Protein AF-A0A485JKY5-F1 (afdb_monomer_lite)

Organism: Escherichia coli (NCBI:txid562)

Foldseek 3Di:
DDDDDDPDPPPPDDPPVLVVDPDSPVSCVQVVDDHDDDDLLPDDLVRLLVVQLCSLVSVCLNCLVPLDCVVVLVSNLSNVVVVSYDLVSLLLVLVSNPVSDPPVNSVVSLVVNCVSPVVCNVVSVVSVVVVVVLVVVVVVVVCVVVVVVVVVLVVVLVCVVVPHDPVVCCVVVVDDPVRSVVSPDDDDDPCVVPPDPPPDCPPPDDPDPPSQPPVPDDDDDRSVCVVVVSVVVVVVVVVVVVVVVVVVVPPPDDD

Structure (mmCIF, N/CA/C/O backbone):
data_AF-A0A485JKY5-F1
#
_entry.id   AF-A0A485JKY5-F1
#
loop_
_atom_site.group_PDB
_atom_site.id
_atom_site.type_symbol
_atom_site.label_atom_id
_atom_site.label_alt_id
_atom_site.label_comp_id
_atom_site.label_asym_id
_atom_site.label_entity_id
_atom_site.label_seq_id
_atom_site.pdbx_PDB_ins_code
_atom_site.Cartn_x
_atom_site.Cartn_y
_atom_site.Cartn_z
_atom_site.occupancy
_atom_site.B_iso_or_equiv
_atom_site.auth_seq_id
_atom_site.auth_comp_id
_atom_site.auth_asym_id
_atom_site.auth_atom_id
_atom_site.pdbx_PDB_model_num
ATOM 1 N N . MET A 1 1 ? 0.336 37.947 1.664 1.00 71.00 1 MET A N 1
ATOM 2 C CA . MET A 1 1 ? 1.114 38.922 2.459 1.00 71.00 1 MET A CA 1
ATOM 3 C C . MET A 1 1 ? 1.551 38.218 3.735 1.00 71.00 1 MET A C 1
ATOM 5 O O . MET A 1 1 ? 0.702 37.574 4.338 1.00 71.00 1 MET A O 1
ATOM 9 N N . LEU A 1 2 ? 2.843 38.242 4.079 1.00 78.75 2 LEU A N 1
ATOM 10 C CA . LEU A 1 2 ? 3.389 37.584 5.277 1.00 78.75 2 LEU A CA 1
ATOM 11 C C . LEU A 1 2 ? 3.763 38.646 6.318 1.00 78.75 2 LEU A C 1
ATOM 13 O O . LEU A 1 2 ? 4.320 39.680 5.955 1.00 78.75 2 LEU A O 1
ATOM 17 N N . PHE A 1 3 ? 3.466 38.380 7.590 1.00 86.56 3 PHE A N 1
ATOM 18 C CA . PHE A 1 3 ? 3.798 39.250 8.720 1.00 86.56 3 PHE A CA 1
ATOM 19 C C . PHE A 1 3 ? 4.769 38.515 9.651 1.00 86.56 3 PHE A C 1
ATOM 21 O O . PHE A 1 3 ? 4.541 37.352 9.978 1.00 86.56 3 PHE A O 1
ATOM 28 N N . TYR A 1 4 ? 5.848 39.180 10.071 1.00 87.50 4 TYR A N 1
ATOM 29 C CA . TYR A 1 4 ? 6.885 38.604 10.932 1.00 87.50 4 TYR A CA 1
ATOM 30 C C . TYR A 1 4 ? 7.067 39.444 12.202 1.00 87.50 4 TYR A C 1
ATOM 32 O O . TYR A 1 4 ? 7.255 40.656 12.124 1.00 87.50 4 TYR A O 1
ATOM 40 N N . HIS A 1 5 ? 7.028 38.789 13.366 1.00 88.25 5 HIS A N 1
ATOM 41 C CA . HIS A 1 5 ? 7.262 39.392 14.683 1.00 88.25 5 HIS A CA 1
ATOM 42 C C . HIS A 1 5 ? 8.165 38.479 15.528 1.00 88.25 5 HIS A C 1
ATOM 44 O O . HIS A 1 5 ? 7.748 37.909 16.534 1.00 88.25 5 HIS A O 1
ATOM 50 N N . GLY A 1 6 ? 9.392 38.258 15.052 1.00 87.81 6 GLY A N 1
ATOM 51 C CA . GLY A 1 6 ? 10.406 37.476 15.763 1.00 87.81 6 GLY A CA 1
ATOM 52 C C . GLY A 1 6 ? 11.451 38.347 16.461 1.00 87.81 6 GLY A C 1
ATOM 53 O O . GLY A 1 6 ? 11.554 39.546 16.217 1.00 87.81 6 GLY A O 1
ATOM 54 N N . SER A 1 7 ? 12.262 37.721 17.315 1.00 88.25 7 SER A N 1
ATOM 55 C CA . SER A 1 7 ? 13.289 38.397 18.122 1.00 88.25 7 SER A CA 1
ATOM 56 C C . SER A 1 7 ? 14.481 38.934 17.317 1.00 88.25 7 SER A C 1
ATOM 58 O O . SER A 1 7 ? 15.178 39.828 17.789 1.00 88.25 7 SER A O 1
ATOM 60 N N . ARG A 1 8 ? 14.730 38.416 16.104 1.00 88.12 8 ARG A N 1
ATOM 61 C CA . ARG A 1 8 ? 15.760 38.924 15.178 1.00 88.12 8 ARG A CA 1
ATOM 62 C C . ARG A 1 8 ? 15.137 39.862 14.147 1.00 88.12 8 ARG A C 1
ATOM 64 O O . ARG A 1 8 ? 14.240 39.428 13.430 1.00 88.12 8 ARG A O 1
ATOM 71 N N . SER A 1 9 ? 15.630 41.101 14.059 1.00 88.94 9 SER A N 1
ATOM 72 C CA . SER A 1 9 ? 15.159 42.139 13.131 1.00 88.94 9 SER A CA 1
ATOM 73 C C . SER A 1 9 ? 16.342 42.834 12.435 1.00 88.94 9 SER A C 1
ATOM 75 O O . SER A 1 9 ? 17.299 43.185 13.131 1.00 88.94 9 SER A O 1
ATOM 77 N N . PRO A 1 10 ? 16.299 43.051 11.104 1.00 88.50 10 PRO A N 1
ATOM 78 C CA . PRO A 1 10 ? 15.239 42.646 10.166 1.00 88.50 10 PRO A CA 1
ATOM 79 C C . PRO A 1 10 ? 15.176 41.118 9.969 1.00 88.50 10 PRO A C 1
ATOM 81 O O . PRO A 1 10 ? 16.077 40.404 10.406 1.00 88.50 10 PRO A O 1
ATOM 84 N N . TYR A 1 11 ? 14.101 40.608 9.347 1.00 87.56 11 TYR A N 1
ATOM 85 C CA . TYR A 1 11 ? 13.958 39.173 9.044 1.00 87.56 11 TYR A CA 1
ATOM 86 C C . TYR A 1 11 ? 15.185 38.672 8.252 1.00 87.56 11 TYR A C 1
ATOM 88 O O . TYR A 1 11 ? 15.426 39.187 7.160 1.00 87.56 11 TYR A O 1
ATOM 96 N N . PRO A 1 12 ? 15.973 37.712 8.778 1.00 87.00 12 PRO A N 1
ATOM 97 C CA . PRO A 1 12 ? 17.276 37.366 8.204 1.00 87.00 12 PRO A CA 1
ATOM 98 C C . PRO A 1 12 ? 17.253 36.243 7.151 1.00 87.00 12 PRO A C 1
ATOM 100 O O . PRO A 1 12 ? 18.314 35.899 6.636 1.00 87.00 12 PRO A O 1
ATOM 103 N N . TRP A 1 13 ? 16.099 35.637 6.851 1.00 86.50 13 TRP A N 1
ATOM 104 C CA . TRP A 1 13 ? 16.003 34.473 5.955 1.00 86.50 13 TRP A CA 1
ATOM 105 C C . TRP A 1 13 ? 15.373 34.826 4.595 1.00 86.50 13 TRP A C 1
ATOM 107 O O . TRP A 1 13 ? 14.838 35.920 4.411 1.00 86.50 13 TRP A O 1
ATOM 117 N N . SER A 1 14 ? 15.448 33.911 3.619 1.00 86.56 14 SER A N 1
ATOM 118 C CA . SER A 1 14 ? 14.825 34.119 2.302 1.00 86.56 14 SER A CA 1
ATOM 119 C C . SER A 1 14 ? 13.297 34.055 2.393 1.00 86.56 14 SER A C 1
ATOM 121 O O . SER A 1 14 ? 12.742 33.244 3.125 1.00 86.56 14 SER A O 1
ATOM 123 N N . LEU A 1 15 ? 12.608 34.899 1.619 1.00 85.00 15 LEU A N 1
ATOM 124 C CA . LEU A 1 15 ? 11.149 34.844 1.443 1.00 85.00 15 LEU A CA 1
ATOM 125 C C . LEU A 1 15 ? 10.728 33.909 0.298 1.00 85.00 15 LEU A C 1
ATOM 127 O O . LEU A 1 15 ? 9.538 33.656 0.104 1.00 85.00 15 LEU A O 1
ATOM 131 N N . CYS A 1 16 ? 11.684 33.422 -0.497 1.00 85.19 16 CYS A N 1
ATOM 132 C CA . CYS A 1 16 ? 11.424 32.458 -1.551 1.00 85.19 16 CYS A CA 1
ATOM 133 C C . CYS A 1 16 ? 11.630 31.054 -0.983 1.00 85.19 16 CYS A C 1
ATOM 135 O O . CYS A 1 16 ? 12.761 30.611 -0.826 1.00 85.19 16 CYS A O 1
ATOM 137 N N . TRP A 1 17 ? 10.537 30.335 -0.720 1.00 83.25 17 TRP A N 1
ATOM 138 C CA . TRP A 1 17 ? 10.582 28.967 -0.182 1.00 83.25 17 TRP A CA 1
ATOM 139 C C . TRP A 1 17 ? 11.416 27.992 -1.042 1.00 83.25 17 TRP A C 1
ATOM 141 O O . TRP A 1 17 ? 11.901 26.981 -0.550 1.00 83.25 17 TRP A O 1
ATOM 151 N N . LEU A 1 18 ? 11.633 28.303 -2.328 1.00 84.25 18 LEU A N 1
ATOM 152 C CA . LEU A 1 18 ? 12.492 27.519 -3.223 1.00 84.25 18 LEU A CA 1
ATOM 153 C C . LEU A 1 18 ? 13.978 27.572 -2.835 1.00 84.25 18 LEU A C 1
ATOM 155 O O . LEU A 1 18 ? 14.725 26.668 -3.202 1.00 84.25 18 LEU A O 1
ATOM 159 N N . ASP A 1 19 ? 14.401 28.597 -2.092 1.00 85.25 19 ASP A N 1
ATOM 160 C CA . ASP A 1 19 ? 15.765 28.709 -1.562 1.00 85.25 19 ASP A CA 1
ATOM 161 C C . ASP A 1 19 ? 16.022 27.765 -0.383 1.00 85.25 19 ASP A C 1
ATOM 163 O O . ASP A 1 19 ? 17.170 27.574 0.004 1.00 85.25 19 ASP A O 1
ATOM 167 N N . GLU A 1 20 ? 14.973 27.154 0.175 1.00 84.56 20 GLU A N 1
ATOM 168 C CA . GLU A 1 20 ? 15.089 26.186 1.270 1.00 84.56 20 GLU A CA 1
ATOM 169 C C . GLU A 1 20 ? 15.436 24.767 0.782 1.00 84.56 20 GLU A C 1
ATOM 171 O O . GLU A 1 20 ? 15.742 23.890 1.590 1.00 84.56 20 GLU A O 1
ATOM 176 N N . PHE A 1 21 ? 15.407 24.510 -0.531 1.00 82.81 21 PHE A N 1
ATOM 177 C CA . PHE A 1 21 ? 15.819 23.217 -1.082 1.00 82.81 21 PHE A CA 1
ATOM 178 C C . PHE A 1 21 ? 17.339 23.059 -1.077 1.00 82.81 21 PHE A C 1
ATOM 180 O O . PHE A 1 21 ? 18.080 24.012 -1.289 1.00 82.81 21 PHE A O 1
ATOM 187 N N . ALA A 1 22 ? 17.802 21.811 -0.957 1.00 87.75 22 ALA A N 1
ATOM 188 C CA . ALA A 1 22 ? 19.218 21.471 -1.115 1.00 87.75 22 ALA A CA 1
ATOM 189 C C . ALA A 1 22 ? 19.784 21.867 -2.498 1.00 87.75 22 ALA A C 1
ATOM 191 O O . ALA A 1 22 ? 20.971 22.157 -2.610 1.00 87.75 22 ALA A O 1
ATOM 192 N N . ASP A 1 23 ? 18.935 21.906 -3.535 1.00 86.94 23 ASP A N 1
ATOM 193 C CA . ASP A 1 23 ? 19.248 22.455 -4.861 1.00 86.94 23 ASP A CA 1
ATOM 194 C C . ASP A 1 23 ? 18.128 23.414 -5.327 1.00 86.94 23 ASP A C 1
ATOM 196 O O . ASP A 1 23 ? 17.155 22.989 -5.971 1.00 86.94 23 ASP A O 1
ATOM 200 N N . PRO A 1 24 ? 18.248 24.720 -5.020 1.00 85.88 24 PRO A N 1
ATOM 201 C CA . PRO A 1 24 ? 17.258 25.731 -5.394 1.00 85.88 24 PRO A CA 1
ATOM 202 C C . PRO A 1 24 ? 17.082 25.886 -6.908 1.00 85.88 24 PRO A C 1
ATOM 204 O O . PRO A 1 24 ? 15.999 26.225 -7.392 1.00 85.88 24 PRO A O 1
ATOM 207 N N . THR A 1 25 ? 18.136 25.631 -7.684 1.00 88.88 25 THR A N 1
ATOM 208 C CA . THR A 1 25 ? 18.126 25.726 -9.149 1.00 88.88 25 THR A CA 1
ATOM 209 C C . THR A 1 25 ? 17.195 24.690 -9.763 1.00 88.88 25 THR A C 1
ATOM 211 O O . THR A 1 25 ? 16.381 25.022 -10.630 1.00 88.88 25 THR A O 1
ATOM 214 N N . THR A 1 26 ? 17.274 23.444 -9.296 1.00 84.12 26 THR A N 1
ATOM 215 C CA . THR A 1 26 ? 16.372 22.373 -9.737 1.00 84.12 26 THR A CA 1
ATOM 216 C C . THR A 1 26 ? 14.952 22.601 -9.228 1.00 84.12 26 THR A C 1
ATOM 218 O O . THR A 1 26 ? 14.006 22.489 -10.009 1.00 84.12 26 THR A O 1
ATOM 221 N N . ALA A 1 27 ? 14.784 23.019 -7.969 1.00 84.62 27 ALA A N 1
ATOM 222 C CA . ALA A 1 27 ? 13.466 23.329 -7.413 1.00 84.62 27 ALA A CA 1
ATOM 223 C C . ALA A 1 27 ? 12.735 24.404 -8.238 1.00 84.62 27 ALA A C 1
ATOM 225 O O . ALA A 1 27 ? 11.572 24.229 -8.600 1.00 84.62 27 ALA A O 1
ATOM 226 N N . ARG A 1 28 ? 13.431 25.478 -8.631 1.00 87.88 28 ARG A N 1
ATOM 227 C CA . ARG A 1 28 ? 12.872 26.522 -9.505 1.00 87.88 28 ARG A CA 1
ATOM 228 C C . ARG A 1 28 ? 12.454 25.990 -10.874 1.00 87.88 28 ARG A C 1
ATOM 230 O O . ARG A 1 28 ? 11.407 26.400 -11.362 1.00 87.88 28 ARG A O 1
ATOM 237 N N . LYS A 1 29 ? 13.216 25.076 -11.487 1.00 82.69 29 LYS A N 1
ATOM 238 C CA . LYS A 1 29 ? 12.841 24.460 -12.776 1.00 82.69 29 LYS A CA 1
ATOM 239 C C . LYS A 1 29 ? 11.567 23.618 -12.670 1.00 82.69 29 LYS A C 1
ATOM 241 O O . LYS A 1 29 ? 10.759 23.636 -13.590 1.00 82.69 29 LYS A O 1
ATOM 246 N N . VAL A 1 30 ? 11.391 22.904 -11.559 1.00 79.25 30 VAL A N 1
ATOM 247 C CA . VAL A 1 30 ? 10.249 22.002 -11.343 1.00 79.25 30 VAL A CA 1
ATOM 248 C C . VAL A 1 30 ? 8.987 22.765 -10.940 1.00 79.25 30 VAL A C 1
ATOM 250 O O . VAL A 1 30 ? 7.915 22.489 -11.466 1.00 79.25 30 VAL A O 1
ATOM 253 N N . TYR A 1 31 ? 9.102 23.729 -10.022 1.00 81.38 31 TYR A N 1
ATOM 254 C CA . TYR A 1 31 ? 7.940 24.363 -9.391 1.00 81.38 31 TYR A CA 1
ATOM 255 C C . TYR A 1 31 ? 7.475 25.670 -10.050 1.00 81.38 31 TYR A C 1
ATOM 257 O O . TYR A 1 31 ? 6.375 26.123 -9.742 1.00 81.38 31 TYR A O 1
ATOM 265 N N . ASN A 1 32 ? 8.259 26.269 -10.957 1.00 84.00 32 ASN A N 1
ATOM 266 C CA . ASN A 1 32 ? 7.821 27.442 -11.737 1.00 84.00 32 ASN A CA 1
ATOM 267 C C . ASN A 1 32 ? 7.259 27.092 -13.125 1.00 84.00 32 ASN A C 1
ATOM 269 O O . ASN A 1 32 ? 6.886 27.995 -13.872 1.00 84.00 32 ASN A O 1
ATOM 273 N N . ALA A 1 33 ? 7.209 25.812 -13.488 1.00 78.19 33 ALA A N 1
ATOM 274 C CA . ALA A 1 33 ? 6.618 25.341 -14.735 1.00 78.19 33 ALA A CA 1
ATOM 275 C C . ALA A 1 33 ? 5.316 24.576 -14.463 1.00 78.19 33 ALA A C 1
ATOM 277 O O . ALA A 1 33 ? 5.019 24.192 -13.330 1.00 78.19 33 ALA A O 1
ATOM 278 N N . ALA A 1 34 ? 4.530 24.333 -15.515 1.00 75.38 34 ALA A N 1
ATOM 279 C CA . ALA A 1 34 ? 3.461 23.347 -15.429 1.00 75.38 34 ALA A CA 1
ATOM 280 C C . ALA A 1 34 ? 4.066 21.990 -15.043 1.00 75.38 34 ALA A C 1
ATOM 282 O O . ALA A 1 34 ? 5.091 21.589 -15.596 1.00 75.38 34 ALA A O 1
ATOM 283 N N . PHE A 1 35 ? 3.437 21.292 -14.097 1.00 72.12 35 PHE A N 1
ATOM 284 C CA . PHE A 1 35 ? 3.925 19.987 -13.667 1.00 72.12 35 PHE A CA 1
ATOM 285 C C . PHE A 1 35 ? 3.958 19.018 -14.856 1.00 72.12 35 PHE A C 1
ATOM 287 O O . PHE A 1 35 ? 2.926 18.858 -15.519 1.00 72.12 35 PHE A O 1
ATOM 294 N N . PRO A 1 36 ? 5.098 18.355 -15.124 1.00 69.44 36 PRO A N 1
ATOM 295 C CA . PRO A 1 36 ? 5.140 17.298 -16.119 1.00 69.44 36 PRO A CA 1
ATOM 296 C C . PRO A 1 36 ? 4.255 16.148 -15.630 1.00 69.44 36 PRO A C 1
ATOM 298 O O . PRO A 1 36 ? 4.537 15.518 -14.611 1.00 69.44 36 PRO A O 1
ATOM 301 N N . LEU A 1 37 ? 3.146 15.909 -16.330 1.00 76.12 37 LEU A N 1
ATOM 302 C CA . LEU A 1 37 ? 2.267 14.775 -16.072 1.00 76.12 37 LEU A CA 1
ATOM 303 C C . LEU A 1 37 ? 2.730 13.606 -16.937 1.00 76.12 37 LEU A C 1
ATOM 305 O O . LEU A 1 37 ? 2.621 13.662 -18.159 1.00 76.12 37 LEU A O 1
ATOM 309 N N . VAL A 1 38 ? 3.222 12.551 -16.294 1.00 79.50 38 VAL A N 1
ATOM 310 C CA . VAL A 1 38 ? 3.490 11.276 -16.960 1.00 79.50 38 VAL A CA 1
ATOM 311 C C . VAL A 1 38 ? 2.230 10.426 -16.861 1.00 79.50 38 VAL A C 1
ATOM 313 O O . VAL A 1 38 ? 1.832 10.020 -15.768 1.00 79.50 38 VAL A O 1
ATOM 316 N N . ASP A 1 39 ? 1.580 10.183 -17.997 1.00 84.31 39 ASP A N 1
ATOM 317 C CA . ASP A 1 39 ? 0.450 9.263 -18.063 1.00 84.31 39 ASP A CA 1
ATOM 318 C C . ASP A 1 39 ? 0.958 7.824 -18.203 1.00 84.31 39 ASP A C 1
ATOM 320 O O . ASP A 1 39 ? 1.191 7.328 -19.301 1.00 84.31 39 ASP A O 1
ATOM 324 N N . ILE A 1 40 ? 1.118 7.135 -17.072 1.00 83.62 40 ILE A N 1
ATOM 325 C CA . ILE A 1 40 ? 1.591 5.745 -17.055 1.00 83.62 40 ILE A CA 1
ATOM 326 C C . ILE A 1 40 ? 0.623 4.770 -17.748 1.00 83.62 40 ILE A C 1
ATOM 328 O O . ILE A 1 40 ? 0.990 3.639 -18.048 1.00 83.62 40 ILE A O 1
ATOM 332 N N . THR A 1 41 ? -0.626 5.172 -18.015 1.00 82.56 41 THR A N 1
ATOM 333 C CA . THR A 1 41 ? -1.616 4.273 -18.625 1.00 82.56 41 THR A CA 1
ATOM 334 C C . THR A 1 41 ? -1.346 4.002 -20.100 1.00 82.56 41 THR A C 1
ATOM 336 O O . THR A 1 41 ? -1.730 2.940 -20.590 1.00 82.56 41 THR A O 1
ATOM 339 N N . VAL A 1 42 ? -0.655 4.920 -20.782 1.00 87.94 42 VAL A N 1
ATOM 340 C CA . VAL A 1 42 ? -0.308 4.796 -22.204 1.00 87.94 42 VAL A CA 1
ATOM 341 C C . VAL A 1 42 ? 1.092 4.230 -22.439 1.00 87.94 42 VAL A C 1
ATOM 343 O O . VAL A 1 42 ? 1.390 3.824 -23.559 1.00 87.94 42 VAL A O 1
ATOM 346 N N . VAL A 1 43 ? 1.940 4.178 -21.406 1.00 87.81 43 VAL A N 1
ATOM 347 C CA . VAL A 1 43 ? 3.307 3.642 -21.501 1.00 87.81 43 VAL A CA 1
ATOM 348 C C . VAL A 1 43 ? 3.247 2.112 -21.580 1.00 87.81 43 VAL A C 1
ATOM 350 O O . VAL A 1 43 ? 2.664 1.508 -20.678 1.00 87.81 43 VAL A O 1
ATOM 353 N N . PRO A 1 44 ? 3.805 1.457 -22.612 1.00 90.31 44 PRO A N 1
ATOM 354 C CA . PRO A 1 44 ? 3.852 -0.004 -22.726 1.00 90.31 44 PRO A CA 1
ATOM 355 C C . PRO A 1 44 ? 4.598 -0.682 -21.565 1.00 90.31 44 PRO A C 1
ATOM 357 O O . PRO A 1 44 ? 5.528 -0.113 -20.999 1.00 90.31 44 PRO A O 1
ATOM 360 N N . ASP A 1 45 ? 4.210 -1.904 -21.190 1.00 89.06 45 ASP A N 1
ATOM 361 C CA . ASP A 1 45 ? 4.831 -2.591 -20.041 1.00 89.06 45 ASP A CA 1
ATOM 362 C C . ASP A 1 45 ? 6.307 -2.933 -20.294 1.00 89.06 45 ASP A C 1
ATOM 364 O O . ASP A 1 45 ? 7.127 -2.891 -19.380 1.00 89.06 45 ASP A O 1
ATOM 368 N N . ASP A 1 46 ? 6.658 -3.245 -21.541 1.00 89.19 46 ASP A N 1
ATOM 369 C CA . ASP A 1 46 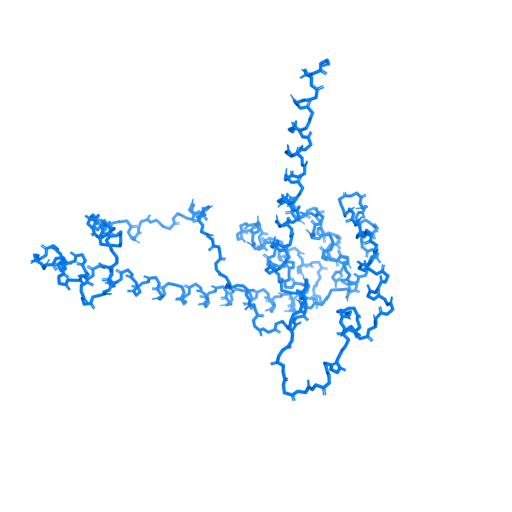? 8.024 -3.512 -21.994 1.00 89.19 46 ASP A CA 1
ATOM 370 C C . ASP A 1 46 ? 8.927 -2.273 -21.927 1.00 89.19 46 ASP A C 1
ATOM 372 O O . ASP A 1 46 ? 10.138 -2.407 -21.735 1.00 89.19 46 ASP A O 1
ATOM 376 N N . GLU A 1 47 ? 8.344 -1.076 -22.022 1.00 90.25 47 GLU A N 1
ATOM 377 C CA . GLU A 1 47 ? 9.030 0.186 -21.744 1.00 90.25 47 GLU A CA 1
ATOM 378 C C . GLU A 1 47 ? 9.170 0.399 -20.229 1.00 90.25 47 GLU A C 1
ATOM 380 O O . GLU A 1 47 ? 10.275 0.651 -19.746 1.00 90.25 47 GLU A O 1
ATOM 385 N N . ILE A 1 48 ? 8.097 0.179 -19.454 1.00 87.69 48 ILE A 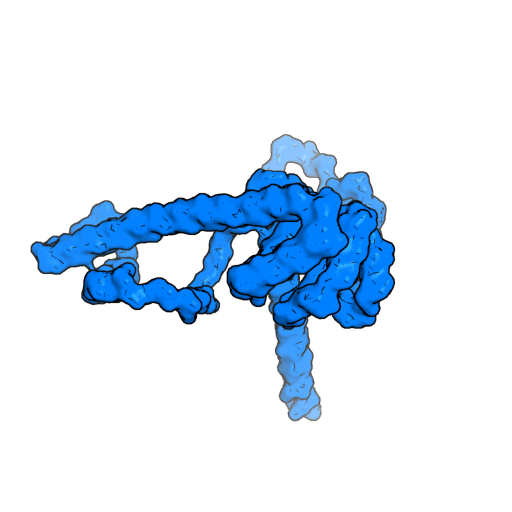N 1
ATOM 386 C CA . ILE A 1 48 ? 8.107 0.326 -17.985 1.00 87.69 48 ILE A CA 1
ATOM 387 C C . ILE A 1 48 ? 9.194 -0.535 -17.345 1.00 87.69 48 ILE A C 1
ATOM 389 O O . ILE A 1 48 ? 9.918 -0.065 -16.469 1.00 87.69 48 ILE A O 1
ATOM 393 N N . VAL A 1 49 ? 9.366 -1.782 -17.791 1.00 86.75 49 VAL A N 1
ATOM 394 C CA . VAL A 1 49 ? 10.381 -2.692 -17.236 1.00 86.75 49 VAL A CA 1
ATOM 395 C C . VAL A 1 49 ? 11.807 -2.121 -17.354 1.00 86.75 49 VAL A C 1
ATOM 397 O O . VAL A 1 49 ? 12.675 -2.431 -16.535 1.00 86.75 49 VAL A O 1
ATOM 400 N N . GLN A 1 50 ? 12.060 -1.228 -18.314 1.00 86.94 50 GLN A N 1
ATOM 401 C CA . GLN A 1 50 ? 13.367 -0.600 -18.522 1.00 86.94 50 GLN A CA 1
ATOM 402 C C . GLN A 1 50 ? 13.645 0.552 -17.546 1.00 86.94 50 GLN A C 1
ATOM 404 O O . GLN A 1 50 ? 14.795 0.979 -17.408 1.00 86.94 50 GLN A O 1
ATOM 409 N N . HIS A 1 51 ? 12.642 1.017 -16.793 1.00 85.75 51 HIS A N 1
ATOM 410 C CA . HIS A 1 51 ? 12.761 2.124 -15.834 1.00 85.75 51 HIS A CA 1
ATOM 411 C C . HIS A 1 51 ? 13.490 1.740 -14.527 1.00 85.75 51 HIS A C 1
ATOM 413 O O . HIS A 1 51 ? 13.497 2.488 -13.539 1.00 85.75 51 HIS A O 1
ATOM 419 N N . ARG A 1 52 ? 14.166 0.581 -14.514 1.00 83.00 52 ARG A N 1
ATOM 420 C CA . ARG A 1 52 ? 15.019 0.079 -13.427 1.00 83.00 52 ARG A CA 1
ATOM 421 C C . ARG A 1 52 ? 14.283 0.093 -12.084 1.00 83.00 52 ARG A C 1
ATOM 423 O O . ARG A 1 52 ? 13.313 -0.627 -11.890 1.00 83.00 52 ARG A O 1
ATOM 430 N N . ARG A 1 53 ? 14.731 0.934 -11.143 1.00 74.88 53 ARG A N 1
ATOM 431 C CA . ARG A 1 53 ? 14.246 0.954 -9.757 1.00 74.88 53 ARG A CA 1
ATOM 432 C C . ARG A 1 53 ? 12.793 1.394 -9.634 1.00 74.88 53 ARG A C 1
ATOM 434 O O . ARG A 1 53 ? 12.157 1.020 -8.661 1.00 74.88 53 ARG A O 1
ATOM 441 N N . VAL A 1 54 ? 12.270 2.202 -10.553 1.00 80.62 54 VAL A N 1
ATOM 442 C CA . VAL A 1 54 ? 10.896 2.732 -10.443 1.00 80.62 54 VAL A CA 1
ATOM 443 C C . VAL A 1 54 ? 9.878 1.818 -11.136 1.00 80.62 54 VAL A C 1
ATOM 445 O O . VAL A 1 54 ? 8.713 1.801 -10.741 1.00 80.62 54 VAL A O 1
ATOM 448 N N . ALA A 1 55 ? 10.347 0.964 -12.052 1.00 86.25 55 ALA A N 1
ATOM 449 C CA . ALA A 1 55 ? 9.537 0.081 -12.885 1.00 86.25 55 ALA A CA 1
ATOM 450 C C . ALA A 1 55 ? 8.513 -0.748 -12.097 1.00 86.25 55 ALA A C 1
ATOM 452 O O . ALA A 1 55 ? 7.356 -0.837 -12.490 1.00 86.25 55 ALA A O 1
ATOM 453 N N . LEU A 1 56 ? 8.905 -1.318 -10.948 1.00 84.38 56 LEU A N 1
ATOM 454 C CA . LEU A 1 56 ? 7.996 -2.140 -10.142 1.00 84.38 56 LEU A CA 1
ATOM 455 C C . LEU A 1 56 ? 6.790 -1.334 -9.645 1.00 84.38 56 LEU A C 1
ATOM 457 O O . LEU A 1 56 ? 5.657 -1.802 -9.711 1.00 84.38 56 LEU A O 1
ATOM 461 N N . LEU A 1 57 ? 7.028 -0.115 -9.160 1.00 80.88 57 LEU A N 1
ATOM 462 C CA . LEU A 1 57 ? 5.958 0.741 -8.654 1.00 80.88 57 LEU A CA 1
ATOM 463 C C . LEU A 1 57 ? 5.089 1.274 -9.791 1.00 80.88 57 LEU A C 1
ATOM 465 O O . LEU A 1 57 ? 3.875 1.323 -9.639 1.00 80.88 57 LEU A O 1
ATOM 469 N N . GLU A 1 58 ? 5.691 1.627 -10.924 1.00 85.00 58 GLU A N 1
ATOM 470 C CA . GLU A 1 58 ? 4.978 2.070 -12.124 1.00 85.00 58 GLU A CA 1
ATOM 471 C C . GLU A 1 58 ? 4.083 0.982 -12.705 1.00 85.00 58 GLU A C 1
ATOM 473 O O . GLU A 1 58 ? 2.922 1.252 -13.010 1.00 85.00 58 GLU A O 1
ATOM 478 N N . LEU A 1 59 ? 4.582 -0.252 -12.786 1.00 85.75 59 LEU A N 1
ATOM 479 C CA . LEU A 1 59 ? 3.811 -1.391 -13.262 1.00 85.75 59 LEU A CA 1
ATOM 480 C C . LEU A 1 59 ? 2.621 -1.646 -12.326 1.00 85.75 59 LEU A C 1
ATOM 482 O O . LEU A 1 59 ? 1.470 -1.667 -12.758 1.00 85.75 59 LEU A O 1
ATOM 486 N N . ILE A 1 60 ? 2.854 -1.705 -11.011 1.00 80.62 60 ILE A N 1
ATOM 487 C CA . ILE A 1 60 ? 1.762 -1.833 -10.031 1.00 80.62 60 ILE A CA 1
ATOM 488 C C . ILE A 1 60 ? 0.774 -0.658 -10.142 1.00 80.62 60 ILE A C 1
ATOM 490 O O . ILE A 1 60 ? -0.438 -0.861 -10.066 1.00 80.62 60 ILE A O 1
ATOM 494 N N . GLN A 1 61 ? 1.259 0.571 -10.351 1.00 77.56 61 GLN A N 1
ATOM 495 C CA . GLN A 1 61 ? 0.417 1.761 -10.493 1.00 77.56 61 GLN A CA 1
ATOM 496 C C . GLN A 1 61 ? -0.463 1.706 -11.739 1.00 77.56 61 GLN A C 1
ATOM 498 O O . GLN A 1 61 ? -1.661 1.992 -11.664 1.00 77.56 61 GLN A O 1
ATOM 503 N N . LYS A 1 62 ? 0.118 1.343 -12.885 1.00 84.31 62 LYS A N 1
ATOM 504 C CA . LYS A 1 62 ? -0.590 1.205 -14.158 1.00 84.31 62 LYS A CA 1
ATOM 505 C C . LYS A 1 62 ? -1.707 0.178 -14.037 1.00 84.31 62 LYS A C 1
ATOM 507 O O . LYS A 1 62 ? -2.851 0.439 -14.422 1.00 84.31 62 LYS A O 1
ATOM 512 N N . HIS A 1 63 ? -1.390 -0.954 -13.421 1.00 78.75 63 HIS A N 1
ATOM 513 C CA . HIS A 1 63 ? -2.300 -2.076 -13.272 1.00 78.75 63 HIS A CA 1
ATOM 514 C C . HIS A 1 63 ? -3.133 -2.019 -11.988 1.00 78.75 63 HIS A C 1
ATOM 516 O O . HIS A 1 63 ? -3.865 -2.960 -11.703 1.00 78.75 63 HIS A O 1
ATOM 522 N N . ILE A 1 64 ? -3.149 -0.884 -11.270 1.00 69.62 64 ILE A N 1
ATOM 523 C CA . ILE A 1 64 ? -3.833 -0.762 -9.973 1.00 69.62 64 ILE A CA 1
ATOM 524 C C . ILE A 1 64 ? -5.344 -1.077 -10.038 1.00 69.62 64 ILE A C 1
ATOM 526 O O . ILE A 1 64 ? -5.978 -1.397 -9.031 1.00 69.62 64 ILE A O 1
ATOM 530 N N . ARG A 1 65 ? -5.940 -0.945 -11.232 1.00 64.00 65 ARG A N 1
ATOM 531 C CA . ARG A 1 65 ? -7.359 -1.214 -11.522 1.00 64.00 65 ARG A CA 1
ATOM 532 C C . ARG A 1 65 ? -7.615 -2.615 -12.073 1.00 64.00 65 ARG A C 1
ATOM 534 O O . ARG A 1 65 ? -8.771 -3.035 -12.106 1.00 64.00 65 ARG A O 1
ATOM 541 N N . GLN A 1 66 ? -6.583 -3.309 -12.542 1.00 66.62 66 GLN A N 1
ATOM 542 C CA . GLN A 1 66 ? -6.728 -4.678 -13.004 1.00 66.62 66 GLN A CA 1
ATOM 543 C C . GLN A 1 66 ? -6.846 -5.586 -11.788 1.00 66.62 66 GLN A C 1
ATOM 545 O O . GLN A 1 66 ? -6.064 -5.509 -10.847 1.00 66.62 66 GLN A O 1
ATOM 550 N N . ARG A 1 67 ? -7.881 -6.428 -11.788 1.00 59.12 67 ARG A N 1
ATOM 551 C CA . ARG A 1 67 ? -8.094 -7.369 -10.688 1.00 59.12 67 ARG A CA 1
ATOM 552 C C . ARG A 1 67 ? -7.140 -8.545 -10.757 1.00 59.12 67 ARG A C 1
ATOM 554 O O . ARG A 1 67 ? -6.914 -9.145 -9.719 1.00 59.12 67 ARG A O 1
ATOM 561 N N . ASP A 1 68 ? -6.608 -8.872 -11.927 1.00 71.00 68 ASP A N 1
ATOM 562 C CA . ASP A 1 68 ? -5.780 -10.053 -12.119 1.00 71.00 68 ASP A CA 1
ATOM 563 C C . ASP A 1 68 ? -4.297 -9.689 -12.267 1.00 71.00 68 ASP A C 1
ATOM 565 O O . ASP A 1 68 ? -3.856 -9.262 -13.330 1.00 71.00 68 ASP A O 1
ATOM 569 N N . LEU A 1 69 ? -3.531 -9.853 -11.184 1.00 73.44 69 LEU A N 1
ATOM 570 C CA . LEU A 1 69 ? -2.074 -9.696 -11.208 1.00 73.44 69 LEU A CA 1
ATOM 571 C C . LEU A 1 69 ? -1.350 -10.935 -11.738 1.00 73.44 69 LEU A C 1
ATOM 573 O O . LEU A 1 69 ? -0.156 -10.839 -12.020 1.00 73.44 69 LEU A O 1
ATOM 577 N N . MET A 1 70 ? -2.026 -12.081 -11.886 1.00 82.31 70 MET A N 1
ATOM 578 C CA . MET A 1 70 ? -1.376 -13.275 -12.431 1.00 82.31 70 MET A CA 1
ATOM 579 C C . MET A 1 70 ? -0.937 -13.046 -13.875 1.00 82.31 70 MET A C 1
ATOM 581 O O . MET A 1 70 ? 0.131 -13.508 -14.260 1.00 82.31 70 MET A O 1
ATOM 585 N N . GLY A 1 71 ? -1.674 -12.234 -14.638 1.00 82.25 71 GLY A N 1
ATOM 586 C CA . GLY A 1 71 ? -1.265 -11.803 -15.978 1.00 82.25 71 GLY A CA 1
ATOM 587 C C . GLY A 1 71 ? 0.028 -10.972 -16.027 1.00 82.25 71 GLY A C 1
ATOM 588 O O . GLY A 1 71 ? 0.612 -10.838 -17.096 1.00 82.25 71 GLY A O 1
ATOM 589 N N . LEU A 1 72 ? 0.501 -10.441 -14.893 1.00 84.69 72 LEU A N 1
ATOM 590 C CA . LEU A 1 72 ? 1.727 -9.632 -14.797 1.00 84.69 72 LEU A CA 1
ATOM 591 C C . LEU A 1 72 ? 2.897 -10.403 -14.185 1.00 84.69 72 LEU A C 1
ATOM 593 O O . LEU A 1 72 ? 3.970 -9.834 -13.978 1.00 84.69 72 LEU A O 1
ATOM 597 N N . ILE A 1 73 ? 2.710 -11.685 -13.860 1.00 87.62 73 ILE A N 1
ATOM 598 C CA . ILE A 1 73 ? 3.691 -12.439 -13.081 1.00 87.62 73 ILE A CA 1
ATOM 599 C C . ILE A 1 73 ? 5.048 -12.522 -13.782 1.00 87.62 73 ILE A C 1
ATOM 601 O O . ILE A 1 73 ? 6.072 -12.381 -13.123 1.00 87.62 73 ILE A O 1
ATOM 605 N N . ASP A 1 74 ? 5.071 -12.649 -15.111 1.00 88.62 74 ASP A N 1
ATOM 606 C CA . ASP A 1 74 ? 6.308 -12.687 -15.898 1.00 88.62 74 ASP A CA 1
ATOM 607 C C . ASP A 1 74 ? 7.110 -11.384 -15.765 1.00 88.62 74 ASP A C 1
ATOM 609 O O . ASP A 1 74 ? 8.316 -11.404 -15.510 1.00 88.62 74 ASP A O 1
ATOM 613 N N . GLN A 1 75 ? 6.432 -10.240 -15.873 1.00 88.44 75 GLN A N 1
ATOM 614 C CA . GLN A 1 75 ? 7.048 -8.916 -15.764 1.00 88.44 75 GLN A CA 1
ATOM 615 C C . GLN A 1 75 ? 7.509 -8.634 -14.328 1.00 88.44 75 GLN A C 1
ATOM 617 O O . GLN A 1 75 ? 8.595 -8.094 -14.112 1.00 88.44 75 GLN A O 1
ATOM 622 N N . LEU A 1 76 ? 6.717 -9.039 -13.331 1.00 87.50 76 LEU A N 1
ATOM 623 C CA . LEU A 1 76 ? 7.066 -8.891 -11.918 1.00 87.50 76 LEU A CA 1
ATOM 624 C C . LEU A 1 76 ? 8.272 -9.757 -11.547 1.00 87.50 76 LEU A C 1
ATOM 626 O O . LEU A 1 76 ? 9.190 -9.268 -10.893 1.00 87.50 76 LEU A O 1
ATOM 630 N N . VAL A 1 77 ? 8.309 -11.011 -12.004 1.00 88.62 77 VAL A N 1
ATOM 631 C CA . VAL A 1 77 ? 9.462 -11.903 -11.827 1.00 88.62 77 VAL A CA 1
ATOM 632 C C . VAL A 1 77 ? 10.707 -11.285 -12.456 1.00 88.62 77 VAL A C 1
ATOM 634 O O . VAL A 1 77 ? 11.738 -11.197 -11.795 1.00 88.62 77 VAL A O 1
ATOM 637 N N . LEU A 1 78 ? 10.614 -10.776 -13.686 1.00 88.38 78 LEU A N 1
ATOM 638 C CA . LEU A 1 78 ? 11.736 -10.118 -14.356 1.00 88.38 78 LEU A CA 1
ATOM 639 C C . LEU A 1 78 ? 12.281 -8.924 -13.551 1.00 88.38 78 LEU A C 1
ATOM 641 O O . LEU A 1 78 ? 13.495 -8.790 -13.373 1.00 88.38 78 LEU A O 1
ATOM 645 N N . LEU A 1 79 ? 11.400 -8.082 -13.011 1.00 87.19 79 LEU A N 1
ATOM 646 C CA . LEU A 1 79 ? 11.788 -6.924 -12.198 1.00 87.19 79 LEU A CA 1
ATOM 647 C C . LEU A 1 79 ? 12.391 -7.300 -10.839 1.00 87.19 79 LEU A C 1
ATOM 649 O O . LEU A 1 79 ? 13.239 -6.579 -10.311 1.00 87.19 79 LEU A O 1
ATOM 653 N N . LEU A 1 80 ? 11.967 -8.426 -10.271 1.00 84.50 80 LEU A N 1
ATOM 654 C CA . LEU A 1 80 ? 12.448 -8.914 -8.981 1.00 84.50 80 LEU A CA 1
ATOM 655 C C . LEU A 1 80 ? 13.777 -9.674 -9.110 1.00 84.50 80 LEU A C 1
ATOM 657 O O . LEU A 1 80 ? 14.647 -9.509 -8.257 1.00 84.50 80 LEU A O 1
ATOM 661 N N . VAL A 1 81 ? 13.970 -10.442 -10.189 1.00 83.31 81 VAL A N 1
ATOM 662 C CA . VAL A 1 81 ? 15.229 -11.154 -10.486 1.00 83.31 81 VAL A CA 1
ATOM 663 C C . VAL A 1 81 ? 16.347 -10.191 -10.865 1.00 83.31 81 VAL A C 1
ATOM 665 O O . VAL A 1 81 ? 17.487 -10.397 -10.465 1.00 83.31 81 VAL A O 1
ATOM 668 N N . THR A 1 82 ? 16.046 -9.118 -11.597 1.00 80.62 82 THR A N 1
ATOM 669 C CA . THR A 1 82 ? 17.053 -8.108 -11.977 1.00 80.62 82 THR A CA 1
ATOM 670 C C . THR A 1 82 ? 17.488 -7.209 -10.809 1.00 80.62 82 THR A C 1
ATOM 672 O O . THR A 1 82 ? 18.162 -6.206 -11.033 1.00 80.62 82 THR A O 1
ATOM 675 N N . GLU A 1 83 ? 17.091 -7.540 -9.570 1.00 70.19 83 GLU A N 1
ATOM 676 C CA . GLU A 1 83 ? 17.349 -6.788 -8.331 1.00 70.19 83 GLU A CA 1
ATOM 677 C C . GLU A 1 83 ? 16.999 -5.295 -8.426 1.00 70.19 83 GLU A C 1
ATOM 679 O O . GLU A 1 83 ? 17.490 -4.454 -7.671 1.00 70.19 83 GLU A O 1
ATOM 684 N N . CYS A 1 84 ? 16.084 -4.944 -9.331 1.00 66.56 84 CYS A N 1
ATOM 685 C CA . CYS A 1 84 ? 15.613 -3.575 -9.471 1.00 66.56 84 CYS A CA 1
ATOM 686 C C . CYS A 1 84 ? 14.757 -3.143 -8.268 1.00 66.56 84 CYS A C 1
ATOM 688 O O . CYS A 1 84 ? 14.606 -1.945 -8.024 1.00 66.56 84 CYS A O 1
ATOM 690 N N . ALA A 1 85 ? 14.239 -4.105 -7.494 1.00 75.44 85 ALA A N 1
ATOM 691 C CA . ALA A 1 85 ? 13.348 -3.878 -6.366 1.00 75.44 85 ALA A CA 1
ATOM 692 C C . ALA A 1 85 ? 14.011 -4.083 -4.990 1.00 75.44 85 ALA A C 1
ATOM 694 O O . ALA A 1 85 ? 14.572 -5.139 -4.676 1.00 75.44 85 ALA A O 1
ATOM 695 N N . ASN A 1 86 ? 13.860 -3.092 -4.111 1.00 78.38 86 ASN A N 1
ATOM 696 C CA . ASN A 1 86 ? 14.235 -3.208 -2.700 1.00 78.38 86 ASN A CA 1
ATOM 697 C C . ASN A 1 86 ? 13.096 -3.782 -1.834 1.00 78.38 86 ASN A C 1
ATOM 699 O O . ASN A 1 86 ? 11.955 -3.905 -2.278 1.00 78.38 86 ASN A O 1
ATOM 703 N N . ASP A 1 87 ? 13.395 -4.090 -0.570 1.00 81.69 87 ASP A N 1
ATOM 704 C CA . ASP A 1 87 ? 12.425 -4.678 0.368 1.00 81.69 87 ASP A CA 1
ATOM 705 C C . ASP A 1 87 ? 11.171 -3.823 0.533 1.00 81.69 87 ASP A C 1
ATOM 707 O O . ASP A 1 87 ? 10.070 -4.360 0.621 1.00 81.69 87 ASP A O 1
ATOM 711 N N . SER A 1 88 ? 11.305 -2.496 0.526 1.00 78.94 88 SER A N 1
ATOM 712 C CA . SER A 1 88 ? 10.166 -1.580 0.627 1.00 78.94 88 SER A CA 1
ATOM 713 C C . SER A 1 88 ? 9.240 -1.676 -0.586 1.00 78.94 88 SER A C 1
ATOM 715 O O . SER A 1 88 ? 8.023 -1.613 -0.436 1.00 78.94 88 SER A O 1
ATOM 717 N N . GLN A 1 89 ? 9.793 -1.856 -1.785 1.00 79.62 89 GLN A N 1
ATOM 718 C CA . GLN A 1 89 ? 9.018 -2.009 -3.015 1.00 79.62 89 GLN A CA 1
ATOM 719 C C . GLN A 1 89 ? 8.367 -3.391 -3.107 1.00 79.62 89 GLN A C 1
ATOM 721 O O . GLN A 1 89 ? 7.203 -3.485 -3.488 1.00 79.62 89 GLN A O 1
ATOM 726 N N . ILE A 1 90 ? 9.064 -4.446 -2.674 1.00 83.00 90 ILE A N 1
ATOM 727 C CA . ILE A 1 90 ? 8.478 -5.789 -2.532 1.00 83.00 90 ILE A CA 1
ATOM 728 C C . ILE A 1 90 ? 7.341 -5.752 -1.504 1.00 83.00 90 ILE A C 1
ATOM 730 O O . ILE A 1 90 ? 6.242 -6.227 -1.770 1.00 83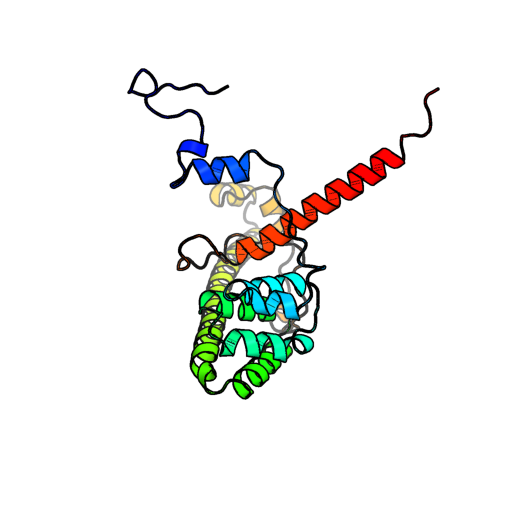.00 90 ILE A O 1
ATOM 734 N N . THR A 1 91 ? 7.561 -5.102 -0.361 1.00 83.56 91 THR A N 1
ATOM 735 C CA . THR A 1 91 ? 6.532 -4.887 0.666 1.00 83.56 91 THR A CA 1
ATOM 736 C C . THR A 1 91 ? 5.326 -4.138 0.095 1.00 83.56 91 THR A C 1
ATOM 738 O O . THR A 1 91 ? 4.187 -4.488 0.403 1.00 83.56 91 THR A O 1
ATOM 741 N N . ALA A 1 92 ? 5.542 -3.128 -0.754 1.00 79.44 92 ALA A N 1
ATOM 742 C CA . ALA A 1 92 ? 4.463 -2.400 -1.419 1.00 79.44 92 ALA A CA 1
ATOM 743 C C . ALA A 1 92 ? 3.660 -3.286 -2.380 1.00 79.44 92 ALA A C 1
ATOM 745 O O . ALA A 1 92 ? 2.430 -3.256 -2.329 1.00 79.44 92 ALA A O 1
ATOM 746 N N . LEU A 1 93 ? 4.335 -4.112 -3.187 1.00 82.88 93 LEU A N 1
ATOM 747 C CA . LEU A 1 93 ? 3.694 -5.101 -4.057 1.00 82.88 93 LEU A CA 1
ATOM 748 C C . LEU A 1 93 ? 2.814 -6.060 -3.250 1.00 82.88 93 LEU A C 1
ATOM 750 O O . LEU A 1 93 ? 1.629 -6.199 -3.544 1.00 82.88 93 LEU A O 1
ATOM 754 N N . LEU A 1 94 ? 3.368 -6.689 -2.211 1.00 82.62 94 LEU A N 1
ATOM 755 C CA . LEU A 1 94 ? 2.637 -7.690 -1.432 1.00 82.62 94 LEU A CA 1
ATOM 756 C C . LEU A 1 94 ? 1.426 -7.086 -0.711 1.00 82.62 94 LEU A C 1
ATOM 758 O O . LEU A 1 94 ? 0.340 -7.665 -0.741 1.00 82.62 94 LEU A O 1
ATOM 762 N N . ASN A 1 95 ? 1.575 -5.893 -0.128 1.00 78.69 95 ASN A N 1
ATOM 763 C CA . ASN A 1 95 ? 0.453 -5.183 0.488 1.00 78.69 95 ASN A CA 1
ATOM 764 C C . ASN A 1 95 ? -0.629 -4.810 -0.528 1.00 78.69 95 ASN A C 1
ATOM 766 O O . ASN A 1 95 ? -1.816 -4.909 -0.225 1.00 78.69 95 ASN A O 1
ATOM 770 N N . TYR A 1 96 ? -0.246 -4.389 -1.734 1.00 76.19 96 TYR A N 1
ATOM 771 C CA . TYR A 1 96 ? -1.208 -4.075 -2.783 1.00 76.19 96 TYR A CA 1
ATOM 772 C C . TYR A 1 96 ? -2.052 -5.301 -3.165 1.00 76.19 96 TYR A C 1
ATOM 774 O O . TYR A 1 96 ? -3.278 -5.201 -3.259 1.00 76.19 96 TYR A O 1
ATOM 782 N N . ILE A 1 97 ? -1.420 -6.466 -3.308 1.00 76.00 97 ILE A N 1
ATOM 783 C CA . ILE A 1 97 ? -2.115 -7.718 -3.635 1.00 76.00 97 ILE A CA 1
ATOM 784 C C . ILE A 1 97 ? -3.048 -8.127 -2.501 1.00 76.00 97 ILE A C 1
ATOM 786 O O . ILE A 1 97 ? -4.199 -8.468 -2.756 1.00 76.00 97 ILE A O 1
ATOM 790 N N . LEU A 1 98 ? -2.597 -8.024 -1.250 1.00 75.94 98 LEU A N 1
ATOM 791 C CA . LEU A 1 98 ? -3.425 -8.331 -0.084 1.00 75.94 98 LEU A CA 1
ATOM 792 C C . LEU A 1 98 ? -4.646 -7.398 0.036 1.00 75.94 98 LEU A C 1
ATOM 794 O O . LEU A 1 98 ? -5.713 -7.830 0.456 1.00 75.94 98 LEU A O 1
ATOM 798 N N . LEU A 1 99 ? -4.506 -6.121 -0.335 1.00 70.38 99 LEU A N 1
ATOM 799 C CA . LEU A 1 99 ? -5.594 -5.136 -0.275 1.00 70.38 99 LEU A CA 1
ATOM 800 C C . LEU A 1 99 ? -6.605 -5.257 -1.424 1.00 70.38 99 LEU A C 1
ATOM 802 O O . LEU A 1 99 ? -7.735 -4.784 -1.288 1.00 70.38 99 LEU A O 1
ATOM 806 N N . THR A 1 100 ? -6.196 -5.804 -2.569 1.00 65.50 100 THR A N 1
ATOM 807 C CA . THR A 1 100 ? -7.033 -5.894 -3.781 1.00 65.50 100 THR A CA 1
ATOM 808 C C . THR A 1 100 ? -7.548 -7.300 -4.075 1.00 65.50 100 THR A C 1
ATOM 810 O O . THR A 1 100 ? -8.514 -7.455 -4.829 1.00 65.50 100 THR A O 1
ATOM 813 N N . GLY A 1 101 ? -6.917 -8.319 -3.498 1.00 66.56 101 GLY A N 1
ATOM 814 C CA . GLY A 1 101 ? -7.298 -9.719 -3.593 1.00 66.56 101 GLY A CA 1
ATOM 815 C C . GLY A 1 101 ? -7.948 -10.251 -2.321 1.00 66.56 101 GLY A C 1
ATOM 816 O O . GLY A 1 101 ? -8.027 -9.579 -1.297 1.00 66.56 101 GLY A O 1
ATOM 817 N N . ASP A 1 102 ? -8.424 -11.486 -2.412 1.00 69.19 102 ASP A N 1
ATOM 818 C CA . ASP A 1 102 ? -8.733 -12.299 -1.243 1.00 69.19 102 ASP A CA 1
ATOM 819 C C . ASP A 1 102 ? -7.495 -13.110 -0.820 1.00 69.19 102 ASP A C 1
ATOM 821 O O . ASP A 1 102 ? -6.454 -13.119 -1.486 1.00 69.19 102 ASP A O 1
ATOM 825 N N . GLU A 1 103 ? -7.605 -13.800 0.313 1.00 74.12 103 GLU A N 1
ATOM 826 C CA . GLU A 1 103 ? -6.515 -14.609 0.856 1.00 74.12 103 GLU A CA 1
ATOM 827 C C . GLU A 1 103 ? -6.084 -15.740 -0.096 1.00 74.12 103 GLU A C 1
ATOM 829 O O . GLU A 1 103 ? -4.897 -16.065 -0.166 1.00 74.12 103 GLU A O 1
ATOM 834 N N . ALA A 1 104 ? -7.022 -16.329 -0.845 1.00 80.25 104 ALA A N 1
ATOM 835 C CA . ALA A 1 104 ? -6.738 -17.432 -1.761 1.00 80.25 104 ALA A CA 1
ATOM 836 C C . ALA A 1 104 ? -5.844 -16.969 -2.918 1.00 80.25 104 ALA A C 1
ATOM 838 O O . ALA A 1 104 ? -4.787 -17.555 -3.154 1.00 80.25 104 ALA A O 1
ATOM 839 N N . ARG A 1 105 ? -6.211 -15.860 -3.563 1.00 76.44 105 ARG A N 1
ATOM 840 C CA . ARG A 1 105 ? -5.436 -15.250 -4.649 1.00 76.44 105 ARG A CA 1
ATOM 841 C C . ARG A 1 105 ? -4.078 -14.742 -4.185 1.00 76.44 105 ARG A C 1
ATOM 843 O O . ARG A 1 105 ? -3.103 -14.839 -4.924 1.00 76.44 105 ARG A O 1
ATOM 850 N N . PHE A 1 106 ? -3.994 -14.210 -2.965 1.00 80.62 106 PHE A N 1
ATOM 851 C CA . PHE A 1 106 ? -2.712 -13.806 -2.388 1.00 80.62 106 PHE A CA 1
ATOM 852 C C . PHE A 1 106 ? -1.772 -15.009 -2.224 1.00 80.62 106 PHE A C 1
ATOM 854 O O . PHE A 1 106 ? -0.615 -14.945 -2.636 1.00 80.62 106 PHE A O 1
ATOM 861 N N . LYS A 1 107 ? -2.266 -16.126 -1.672 1.00 84.44 107 LYS A N 1
ATOM 862 C CA . LYS A 1 107 ? -1.474 -17.357 -1.505 1.00 84.44 107 LYS A CA 1
ATOM 863 C C . LYS A 1 107 ? -1.045 -17.955 -2.840 1.00 84.44 107 LYS A C 1
ATOM 865 O O . LYS A 1 107 ? 0.111 -18.348 -2.971 1.00 84.44 107 LYS A O 1
ATOM 870 N N . GLU A 1 108 ? -1.951 -17.996 -3.814 1.00 87.81 108 GLU A N 1
ATOM 871 C CA . GLU A 1 108 ? -1.658 -18.457 -5.174 1.00 87.81 108 GLU A CA 1
ATOM 872 C C . GLU A 1 108 ? -0.543 -17.621 -5.810 1.00 87.81 108 GLU A C 1
ATOM 874 O O . GLU A 1 108 ? 0.465 -18.169 -6.254 1.00 87.81 108 GLU A O 1
ATOM 879 N N . PHE A 1 109 ? -0.660 -16.292 -5.744 1.00 87.12 109 PHE A N 1
ATOM 880 C CA . PHE A 1 109 ? 0.352 -15.383 -6.269 1.00 87.12 109 PHE A CA 1
ATOM 881 C C . PHE A 1 109 ? 1.713 -15.566 -5.586 1.00 87.12 109 PHE A C 1
ATOM 883 O O . PHE A 1 109 ? 2.729 -15.678 -6.265 1.00 87.12 109 PHE A O 1
ATOM 890 N N . ILE A 1 110 ? 1.758 -15.625 -4.248 1.00 88.06 110 ILE A N 1
ATOM 891 C CA . ILE A 1 110 ? 3.009 -15.848 -3.502 1.00 88.06 110 ILE A CA 1
ATOM 892 C C . ILE A 1 110 ? 3.640 -17.192 -3.878 1.00 88.06 110 ILE A C 1
ATOM 894 O O . ILE A 1 110 ? 4.858 -17.274 -4.055 1.00 88.06 110 ILE A O 1
ATOM 898 N N . SER A 1 111 ? 2.829 -18.242 -4.009 1.00 90.25 111 SER A N 1
ATOM 899 C CA . SER A 1 111 ? 3.300 -19.568 -4.407 1.00 90.25 111 SER A CA 1
ATOM 900 C C . SER A 1 111 ? 3.933 -19.533 -5.796 1.00 90.25 111 SER A C 1
ATOM 902 O O . SER A 1 111 ? 5.057 -20.002 -5.969 1.00 90.25 111 SER A O 1
ATOM 904 N N . GLU A 1 112 ? 3.260 -18.927 -6.774 1.00 91.19 112 GLU A N 1
ATOM 905 C CA . GLU A 1 112 ? 3.785 -18.822 -8.136 1.00 91.19 112 GLU A CA 1
ATOM 906 C C . GLU A 1 112 ? 5.052 -17.954 -8.192 1.00 91.19 112 GLU A C 1
ATOM 908 O O . GLU A 1 112 ? 6.057 -18.331 -8.799 1.00 91.19 112 GLU A O 1
ATOM 913 N N . LEU A 1 113 ? 5.049 -16.824 -7.481 1.00 88.81 113 LEU A N 1
ATOM 914 C CA . LEU A 1 113 ? 6.178 -15.902 -7.410 1.00 88.81 113 LEU A CA 1
ATOM 915 C C . LEU A 1 113 ? 7.430 -16.575 -6.826 1.00 88.81 113 LEU A C 1
ATOM 917 O O . LEU A 1 113 ? 8.530 -16.447 -7.366 1.00 88.81 113 LEU A O 1
ATOM 921 N N . THR A 1 114 ? 7.268 -17.312 -5.727 1.00 90.44 114 THR A N 1
ATOM 922 C CA . THR A 1 114 ? 8.376 -18.009 -5.053 1.00 90.44 114 THR A CA 1
ATOM 923 C C . THR A 1 114 ? 8.823 -19.274 -5.784 1.00 90.44 114 THR A C 1
ATOM 925 O O . THR A 1 114 ? 10.001 -19.622 -5.704 1.00 90.44 114 THR A O 1
ATOM 928 N N . SER A 1 115 ? 7.930 -19.928 -6.534 1.00 91.62 115 SER A N 1
ATOM 929 C CA . SER A 1 115 ? 8.262 -21.051 -7.422 1.00 91.62 115 SER A CA 1
ATOM 930 C C . SER A 1 115 ? 9.213 -20.621 -8.544 1.00 91.62 115 SER A C 1
ATOM 932 O O . SER A 1 115 ? 10.218 -21.282 -8.807 1.00 91.62 115 SER A O 1
ATOM 934 N N . ARG A 1 116 ? 8.949 -19.463 -9.162 1.00 90.75 116 ARG A N 1
ATOM 935 C CA . ARG A 1 116 ? 9.760 -18.926 -10.268 1.00 90.75 116 ARG A CA 1
ATOM 936 C C . ARG A 1 116 ? 11.070 -18.277 -9.824 1.00 90.75 116 ARG A C 1
ATOM 938 O O . ARG A 1 116 ? 11.977 -18.125 -10.637 1.00 90.75 116 ARG A O 1
ATOM 945 N N . MET A 1 117 ? 11.180 -17.895 -8.553 1.00 87.62 117 MET A N 1
ATOM 946 C CA . MET A 1 117 ? 12.355 -17.215 -7.995 1.00 87.62 117 MET A CA 1
ATOM 947 C C . MET A 1 117 ? 12.827 -17.880 -6.697 1.00 87.62 117 MET A C 1
ATOM 949 O O . MET A 1 117 ? 12.757 -17.269 -5.623 1.00 87.62 117 MET A O 1
ATOM 953 N N . PRO A 1 118 ? 13.344 -19.121 -6.761 1.00 85.38 118 PRO A N 1
ATOM 954 C CA . PRO A 1 118 ? 13.730 -19.870 -5.569 1.00 85.38 118 PRO A CA 1
ATOM 955 C C . PRO A 1 118 ? 14.810 -19.157 -4.743 1.00 85.38 118 PRO A C 1
ATOM 957 O O . PRO A 1 118 ? 14.802 -19.267 -3.520 1.00 85.38 118 PRO A O 1
ATOM 960 N N . GLN A 1 119 ? 15.687 -18.365 -5.374 1.00 85.81 119 GLN A N 1
ATOM 961 C CA . GLN A 1 119 ? 16.729 -17.595 -4.682 1.00 85.81 119 GLN A CA 1
ATOM 962 C C . GLN A 1 119 ? 16.163 -16.451 -3.825 1.00 85.81 119 GLN A C 1
ATOM 964 O O . GLN A 1 119 ? 16.762 -16.085 -2.821 1.00 85.81 119 GLN A O 1
ATOM 969 N N . GLN A 1 120 ? 15.010 -15.885 -4.200 1.00 83.62 120 GLN A N 1
ATOM 970 C CA . GLN A 1 120 ? 14.365 -14.779 -3.476 1.00 83.62 120 GLN A CA 1
ATOM 971 C C . GLN A 1 120 ? 13.270 -15.271 -2.518 1.00 83.62 120 GLN A C 1
ATOM 973 O O . GLN A 1 120 ? 12.664 -14.469 -1.807 1.00 83.62 120 GLN A O 1
ATOM 978 N N . ARG A 1 121 ? 13.008 -16.585 -2.478 1.00 88.19 121 ARG A N 1
ATOM 979 C CA . ARG A 1 121 ? 11.918 -17.182 -1.699 1.00 88.19 121 ARG A CA 1
ATOM 980 C C . ARG A 1 121 ? 11.981 -16.810 -0.224 1.00 88.19 121 ARG A C 1
ATOM 982 O O . ARG A 1 121 ? 10.983 -16.349 0.313 1.00 88.19 121 ARG A O 1
ATOM 989 N N . GLU A 1 122 ? 13.128 -16.999 0.421 1.00 89.62 122 GLU A N 1
ATOM 990 C CA . GLU A 1 122 ? 13.292 -16.716 1.853 1.00 89.62 122 GLU A CA 1
ATOM 991 C C . GLU A 1 122 ? 13.011 -15.242 2.169 1.00 89.62 122 GLU A C 1
ATOM 993 O O . GLU A 1 122 ? 12.244 -14.927 3.079 1.00 89.62 122 GLU A O 1
ATOM 998 N N . ARG A 1 123 ? 13.548 -14.336 1.346 1.00 87.44 123 ARG A N 1
ATOM 999 C CA . ARG A 1 123 ? 13.329 -12.891 1.461 1.00 87.44 123 ARG A CA 1
ATOM 1000 C C . ARG A 1 123 ? 11.850 -12.523 1.302 1.00 87.44 123 ARG A C 1
ATOM 1002 O O . ARG A 1 123 ? 11.314 -11.791 2.130 1.00 87.44 123 ARG A O 1
ATOM 1009 N N . ILE A 1 124 ? 11.171 -13.053 0.282 1.00 88.31 124 ILE A N 1
ATOM 1010 C CA . ILE A 1 124 ? 9.737 -12.806 0.037 1.00 88.31 124 ILE A CA 1
ATOM 1011 C C . ILE A 1 124 ? 8.886 -13.355 1.188 1.00 88.31 124 ILE A C 1
ATOM 1013 O O . ILE A 1 124 ? 8.004 -12.652 1.680 1.00 88.31 124 ILE A O 1
ATOM 1017 N N . MET A 1 125 ? 9.166 -14.579 1.644 1.00 89.31 125 MET A N 1
ATOM 1018 C CA . MET A 1 125 ? 8.448 -15.209 2.755 1.00 89.31 125 MET A CA 1
ATOM 1019 C C . MET A 1 125 ? 8.631 -14.435 4.059 1.00 89.31 125 MET A C 1
ATOM 1021 O O . MET A 1 125 ? 7.650 -14.185 4.748 1.00 89.31 125 MET A O 1
ATOM 1025 N N . THR A 1 126 ? 9.845 -13.959 4.345 1.00 90.38 126 THR A N 1
ATOM 1026 C CA . THR A 1 126 ? 10.126 -13.120 5.520 1.00 90.38 126 THR A CA 1
ATOM 1027 C C . THR A 1 126 ? 9.287 -11.838 5.506 1.00 90.38 126 THR A C 1
ATOM 1029 O O . THR A 1 126 ? 8.709 -11.444 6.521 1.00 90.38 126 THR A O 1
ATOM 1032 N N . ILE A 1 127 ? 9.171 -11.183 4.344 1.00 84.00 127 ILE A N 1
ATOM 1033 C CA . ILE A 1 127 ? 8.331 -9.987 4.189 1.00 84.00 127 ILE A CA 1
ATOM 1034 C C . ILE A 1 127 ? 6.846 -10.346 4.351 1.00 84.00 127 ILE A C 1
ATOM 1036 O O . ILE A 1 127 ? 6.120 -9.635 5.046 1.00 84.00 127 ILE A O 1
ATOM 1040 N N . ALA A 1 128 ? 6.388 -11.449 3.755 1.00 85.69 128 ALA A N 1
ATOM 1041 C CA . ALA A 1 128 ? 5.004 -11.906 3.864 1.00 85.69 128 ALA A CA 1
ATOM 1042 C C . ALA A 1 128 ? 4.610 -12.254 5.314 1.00 85.69 128 ALA A C 1
ATOM 1044 O O . ALA A 1 128 ? 3.548 -11.839 5.779 1.00 85.69 128 ALA A O 1
ATOM 1045 N N . GLU A 1 129 ? 5.476 -12.950 6.054 1.00 86.25 129 GLU A N 1
ATOM 1046 C CA . GLU A 1 129 ? 5.286 -13.264 7.475 1.00 86.25 129 GLU A CA 1
ATOM 1047 C C . GLU A 1 129 ? 5.216 -12.000 8.328 1.00 86.25 129 GLU A C 1
ATOM 1049 O O . GLU A 1 129 ? 4.345 -11.876 9.191 1.00 86.25 129 GLU A O 1
ATOM 1054 N N . ARG A 1 130 ? 6.089 -11.024 8.061 1.00 85.31 130 ARG A N 1
ATOM 1055 C CA . ARG A 1 130 ? 6.042 -9.729 8.740 1.00 85.31 130 ARG A CA 1
ATOM 1056 C C . ARG A 1 130 ? 4.707 -9.021 8.508 1.00 85.31 130 ARG A C 1
ATOM 1058 O O . ARG A 1 130 ? 4.098 -8.574 9.474 1.00 85.31 130 ARG A O 1
ATOM 1065 N N . ILE A 1 131 ? 4.228 -8.968 7.263 1.00 82.38 131 ILE A N 1
ATOM 1066 C CA . ILE A 1 131 ? 2.923 -8.376 6.922 1.00 82.38 131 ILE A CA 1
ATOM 1067 C C . ILE A 1 131 ? 1.790 -9.085 7.679 1.00 82.38 131 ILE A C 1
ATOM 1069 O O . ILE A 1 131 ? 0.915 -8.425 8.242 1.00 82.38 131 ILE A O 1
ATOM 1073 N N . HIS A 1 132 ? 1.813 -10.419 7.732 1.00 82.75 132 HIS A N 1
ATOM 1074 C CA . HIS A 1 132 ? 0.819 -11.202 8.466 1.00 82.75 132 HIS A CA 1
ATOM 1075 C C . HIS A 1 132 ? 0.832 -10.890 9.972 1.00 82.75 132 HIS A C 1
ATOM 1077 O O . HIS A 1 132 ? -0.220 -10.625 10.558 1.00 82.75 132 HIS A O 1
ATOM 1083 N N . ASN A 1 133 ? 2.017 -10.866 10.586 1.00 80.50 133 ASN A N 1
ATOM 1084 C CA . ASN A 1 133 ? 2.191 -10.576 12.010 1.00 80.50 133 ASN A CA 1
ATOM 1085 C C . ASN A 1 133 ? 1.757 -9.150 12.368 1.00 80.50 133 ASN A C 1
ATOM 1087 O O . ASN A 1 133 ? 1.055 -8.955 13.364 1.00 80.50 133 ASN A O 1
ATOM 1091 N N . ASP A 1 134 ? 2.115 -8.165 11.542 1.00 79.50 134 ASP A N 1
ATOM 1092 C CA . ASP A 1 134 ? 1.683 -6.775 11.707 1.00 79.50 134 ASP A CA 1
ATOM 1093 C C . ASP A 1 134 ? 0.149 -6.682 11.636 1.00 79.50 134 ASP A C 1
ATOM 1095 O O . ASP A 1 134 ? -0.485 -6.067 12.499 1.00 79.50 134 ASP A O 1
ATOM 1099 N N . GLY A 1 135 ? -0.469 -7.365 10.665 1.00 81.12 135 GLY A N 1
ATOM 1100 C CA . GLY A 1 135 ? -1.924 -7.460 10.542 1.00 81.12 135 GLY A CA 1
ATOM 1101 C C . GLY A 1 135 ? -2.593 -8.090 11.767 1.00 81.12 135 GLY A C 1
ATOM 1102 O O . GLY A 1 135 ? -3.594 -7.569 12.266 1.00 81.12 135 GLY A O 1
ATOM 1103 N N . TRP A 1 136 ? -2.020 -9.170 12.303 1.00 78.94 136 TRP A N 1
ATOM 1104 C CA . TRP A 1 136 ? -2.525 -9.837 13.504 1.00 78.94 136 TRP A CA 1
ATOM 1105 C C . TRP A 1 136 ? -2.434 -8.946 14.749 1.00 78.94 136 TRP A C 1
ATOM 1107 O O . TRP A 1 136 ? -3.406 -8.823 15.501 1.00 78.94 136 TRP A O 1
ATOM 1117 N N . LEU A 1 137 ? -1.295 -8.278 14.955 1.00 76.25 137 LEU A N 1
ATOM 1118 C CA . LEU A 1 137 ? -1.090 -7.358 16.076 1.00 76.25 137 LEU A CA 1
ATOM 1119 C C . LEU A 1 137 ? -2.075 -6.189 16.027 1.00 76.25 137 LEU A C 1
ATOM 1121 O O . LEU A 1 137 ? -2.720 -5.888 17.035 1.00 76.25 137 LEU A O 1
ATOM 1125 N N . LEU A 1 138 ? -2.241 -5.580 14.851 1.00 76.56 138 LEU A N 1
ATOM 1126 C CA . LEU A 1 138 ? -3.208 -4.505 14.630 1.00 76.56 138 LEU A CA 1
ATOM 1127 C C . LEU A 1 138 ? -4.641 -4.979 14.890 1.00 76.56 138 LEU A C 1
ATOM 1129 O O . LEU A 1 138 ? -5.402 -4.290 15.571 1.00 76.56 138 LEU A O 1
ATOM 1133 N N . GLY A 1 139 ? -4.999 -6.170 14.404 1.00 79.56 139 GLY A N 1
ATOM 1134 C CA . GLY A 1 139 ? -6.299 -6.787 14.657 1.00 79.56 139 GLY A CA 1
ATOM 1135 C C . GLY A 1 139 ? -6.561 -6.994 16.148 1.00 79.56 139 GLY A C 1
ATOM 1136 O O . GLY A 1 139 ? -7.625 -6.632 16.650 1.00 79.56 139 GLY A O 1
ATOM 1137 N N . ARG A 1 140 ? -5.565 -7.487 16.892 1.00 85.06 140 ARG A N 1
ATOM 1138 C CA . ARG A 1 140 ? -5.660 -7.696 18.342 1.00 85.06 140 ARG A CA 1
ATOM 1139 C C . ARG A 1 140 ? -5.807 -6.384 19.108 1.00 85.06 140 ARG A C 1
ATOM 1141 O O . ARG A 1 140 ? -6.634 -6.287 20.015 1.00 85.06 140 ARG A O 1
ATOM 1148 N N . GLU A 1 141 ? -5.023 -5.365 18.766 1.00 79.69 141 GLU A N 1
ATOM 1149 C CA . GLU A 1 141 ? -5.142 -4.049 19.399 1.00 79.69 141 GLU A CA 1
ATOM 1150 C C . GLU A 1 141 ? -6.485 -3.387 19.112 1.00 79.69 141 GLU A C 1
ATOM 1152 O O . GLU A 1 141 ? -7.083 -2.793 20.014 1.00 79.69 141 GLU A O 1
ATOM 1157 N N . ARG A 1 142 ? -6.965 -3.507 17.872 1.00 77.75 142 ARG A N 1
ATOM 1158 C CA . ARG A 1 142 ? -8.275 -3.012 17.464 1.00 77.75 142 ARG A CA 1
ATOM 1159 C C . ARG A 1 142 ? -9.384 -3.724 18.228 1.00 77.75 142 ARG A C 1
ATOM 1161 O O . ARG A 1 142 ? -10.174 -3.044 18.873 1.00 77.75 142 ARG A O 1
ATOM 1168 N N . GLY A 1 143 ? -9.365 -5.055 18.265 1.00 86.31 143 GLY A N 1
ATOM 1169 C CA . GLY A 1 143 ? -10.329 -5.851 19.024 1.00 86.31 143 GLY A CA 1
ATOM 1170 C C . GLY A 1 143 ? -10.317 -5.520 20.516 1.00 86.31 143 GLY A C 1
ATOM 1171 O O . GLY A 1 143 ? -11.369 -5.403 21.134 1.00 86.31 143 GLY A O 1
ATOM 1172 N N . ARG A 1 144 ? -9.143 -5.257 21.104 1.00 88.12 144 ARG A N 1
ATOM 1173 C CA . ARG A 1 144 ? -9.040 -4.809 22.501 1.00 88.12 144 ARG A CA 1
ATOM 1174 C C . ARG A 1 144 ? -9.663 -3.425 22.720 1.00 88.12 144 ARG A C 1
ATOM 1176 O O . ARG A 1 144 ? -10.322 -3.210 23.735 1.00 88.12 144 ARG A O 1
ATOM 1183 N N . LYS A 1 145 ? -9.428 -2.470 21.814 1.00 82.44 145 LYS A N 1
ATOM 1184 C CA . LYS A 1 145 ? -10.012 -1.118 21.898 1.00 82.44 145 LYS A CA 1
ATOM 1185 C C . LYS A 1 145 ? -11.527 -1.161 21.705 1.00 82.44 145 LYS A C 1
ATOM 1187 O O . LYS A 1 145 ? -12.247 -0.594 22.519 1.00 82.44 145 LYS A O 1
ATOM 1192 N N . GLU A 1 146 ? -11.993 -1.861 20.676 1.00 84.50 146 GLU A N 1
ATOM 1193 C CA . GLU A 1 146 ? -13.417 -2.040 20.379 1.00 84.50 146 GLU A CA 1
ATOM 1194 C C . GLU A 1 146 ? -14.124 -2.781 21.518 1.00 84.50 146 GLU A C 1
ATOM 1196 O O . GLU A 1 146 ? -15.148 -2.309 21.995 1.00 84.50 146 GLU A O 1
ATOM 1201 N N . GLY A 1 147 ? -13.531 -3.855 22.048 1.00 88.19 147 GLY A N 1
ATOM 1202 C CA . GLY A 1 147 ? -14.076 -4.597 23.186 1.00 88.19 147 GLY A CA 1
ATOM 1203 C C . GLY A 1 147 ? -14.154 -3.774 24.474 1.00 88.19 147 GLY A C 1
ATOM 1204 O O . GLY A 1 147 ? -15.113 -3.914 25.228 1.00 88.19 147 GLY A O 1
ATOM 1205 N N . LYS A 1 148 ? -13.196 -2.868 24.718 1.00 87.81 148 LYS A N 1
ATOM 1206 C CA . LYS A 1 148 ? -13.273 -1.938 25.855 1.00 87.81 148 LYS A CA 1
ATOM 1207 C C . LYS A 1 148 ? -14.441 -0.961 25.694 1.00 87.81 148 LYS A C 1
ATOM 1209 O O . LYS A 1 148 ? -15.218 -0.800 26.628 1.00 87.81 148 LYS A O 1
ATOM 1214 N N . VAL A 1 149 ? -14.583 -0.353 24.514 1.00 83.56 149 VAL A N 1
ATOM 1215 C CA . VAL A 1 149 ? -15.682 0.584 24.228 1.00 83.56 149 VAL A CA 1
ATOM 1216 C C . VAL A 1 149 ? -17.034 -0.128 24.281 1.00 83.56 149 VAL A C 1
ATOM 1218 O O . VAL A 1 149 ? -17.977 0.399 24.863 1.00 83.56 149 VAL A O 1
ATOM 1221 N N . GLU A 1 150 ? -17.145 -1.332 23.720 1.00 83.88 150 GLU A N 1
ATOM 1222 C CA . GLU A 1 150 ? -18.394 -2.097 23.752 1.00 83.88 150 GLU A CA 1
ATOM 1223 C C . GLU A 1 150 ? -18.729 -2.580 25.169 1.00 83.88 150 GLU A C 1
ATOM 1225 O O . GLU A 1 150 ? -19.895 -2.558 25.559 1.00 83.88 150 GLU A O 1
ATOM 1230 N N . GLY A 1 151 ? -17.727 -2.942 25.978 1.00 86.38 151 GLY A N 1
ATOM 1231 C CA . GLY A 1 151 ? -17.908 -3.276 27.392 1.00 86.38 151 GLY A CA 1
ATOM 1232 C C . GLY A 1 151 ? -18.402 -2.088 28.221 1.00 86.38 151 GLY A C 1
ATOM 1233 O O . GLY A 1 151 ? -19.357 -2.226 28.983 1.00 86.38 151 GLY A O 1
ATOM 1234 N N . GLU A 1 152 ? -17.813 -0.904 28.026 1.00 86.81 152 GLU A N 1
ATOM 1235 C CA . GLU A 1 152 ? -18.277 0.345 28.647 1.00 86.81 152 GLU A CA 1
ATOM 1236 C C . GLU A 1 152 ? -19.717 0.667 28.223 1.00 86.81 152 GLU A C 1
ATOM 1238 O O . GLU A 1 152 ? -20.573 0.911 29.073 1.00 86.81 152 GLU A O 1
ATOM 1243 N N . ARG A 1 153 ? -20.031 0.579 26.924 1.00 84.69 153 ARG A N 1
ATOM 1244 C CA . ARG A 1 153 ? -21.400 0.769 26.417 1.00 84.69 153 ARG A CA 1
ATOM 1245 C C . ARG A 1 153 ? -22.380 -0.242 26.999 1.00 84.69 153 ARG A C 1
ATOM 1247 O O . ARG A 1 153 ? -23.485 0.138 27.367 1.00 84.69 153 ARG A O 1
ATOM 1254 N N . SER A 1 154 ? -21.990 -1.508 27.101 1.00 85.25 154 SER A N 1
ATOM 1255 C CA . SER A 1 154 ? -22.832 -2.571 27.660 1.00 85.25 154 SER A CA 1
ATOM 1256 C C . SER A 1 154 ? -23.154 -2.318 29.132 1.00 85.25 154 SER A C 1
ATOM 1258 O O . SER A 1 154 ? -24.304 -2.467 29.540 1.00 85.25 154 SER A O 1
ATOM 1260 N N . LEU A 1 155 ? -22.172 -1.861 29.918 1.00 87.94 155 LEU A N 1
ATOM 1261 C CA . LEU A 1 155 ? -22.380 -1.476 31.315 1.00 87.94 155 LEU A CA 1
ATOM 1262 C C . LEU A 1 155 ? -23.353 -0.296 31.439 1.00 87.94 155 LEU A C 1
ATOM 1264 O O . LEU A 1 155 ? -24.252 -0.326 32.275 1.00 87.94 155 LEU A O 1
ATOM 1268 N N . LEU A 1 156 ? -23.210 0.725 30.591 1.00 88.56 156 LEU A N 1
ATOM 1269 C CA . LEU A 1 156 ? -24.107 1.882 30.598 1.00 88.56 156 LEU A CA 1
ATOM 1270 C C . LEU A 1 156 ? -25.537 1.512 30.188 1.00 88.56 156 LEU A C 1
ATOM 1272 O O . LEU A 1 156 ? -26.483 1.976 30.821 1.00 88.56 156 LEU A O 1
ATOM 1276 N N . ARG A 1 157 ? -25.706 0.623 29.199 1.00 86.12 157 ARG A N 1
ATOM 1277 C CA . ARG A 1 157 ? -27.027 0.069 28.851 1.00 86.12 157 ARG A CA 1
ATOM 1278 C C . ARG A 1 157 ? -27.646 -0.687 30.021 1.00 86.12 157 ARG A C 1
ATOM 1280 O O . ARG A 1 157 ? -28.828 -0.508 30.293 1.00 86.12 157 ARG A O 1
ATOM 1287 N N . LEU A 1 158 ? -26.854 -1.490 30.735 1.00 87.81 158 LEU A N 1
ATOM 1288 C CA . LEU A 1 158 ? -27.320 -2.209 31.919 1.00 87.81 158 LEU A CA 1
ATOM 1289 C C . LEU A 1 158 ? -27.769 -1.238 33.020 1.00 87.81 158 LEU A C 1
ATOM 1291 O O . LEU A 1 158 ? -28.816 -1.447 33.623 1.00 87.81 158 LEU A O 1
ATOM 1295 N N . LEU A 1 159 ? -27.015 -0.164 33.268 1.00 88.50 159 LEU A N 1
ATOM 1296 C CA . LEU A 1 159 ? -27.391 0.859 34.248 1.00 88.50 159 LEU A CA 1
ATOM 1297 C C . LEU A 1 159 ? -28.716 1.537 33.875 1.00 88.50 159 LEU A C 1
ATOM 1299 O O . LEU A 1 159 ? -29.598 1.634 34.725 1.00 88.50 159 LEU A O 1
ATOM 1303 N N . LEU A 1 160 ? -28.889 1.927 32.607 1.00 87.56 160 LEU A N 1
ATOM 1304 C CA . LEU A 1 160 ? -30.144 2.503 32.107 1.00 87.56 160 LEU A CA 1
ATOM 1305 C C . LEU A 1 160 ? -31.325 1.531 32.260 1.00 87.56 160 LEU A C 1
ATOM 1307 O O . LEU A 1 160 ? -32.378 1.917 32.757 1.00 87.56 160 LEU A O 1
ATOM 1311 N N . GLN A 1 161 ? -31.142 0.253 31.907 1.00 85.56 161 GLN A N 1
ATOM 1312 C CA . GLN A 1 161 ? -32.171 -0.785 32.072 1.00 85.56 161 GLN A CA 1
ATOM 1313 C C . GLN A 1 161 ? -32.554 -1.022 33.539 1.00 85.56 161 GLN A C 1
ATOM 1315 O O . GLN A 1 161 ? -33.697 -1.370 33.823 1.00 85.56 161 GLN A O 1
ATOM 1320 N N . ASN A 1 162 ? -31.621 -0.813 34.471 1.00 87.88 162 ASN A N 1
ATOM 1321 C CA . ASN A 1 162 ? -31.865 -0.907 35.911 1.00 87.88 162 ASN A CA 1
ATOM 1322 C C . ASN A 1 162 ? -32.366 0.414 36.531 1.00 87.88 162 ASN A C 1
ATOM 1324 O O . ASN A 1 162 ? -32.432 0.528 37.754 1.00 87.88 162 ASN A O 1
ATOM 1328 N N . GLY A 1 163 ? -32.739 1.403 35.711 1.00 86.00 163 GLY A N 1
ATOM 1329 C CA . GLY A 1 163 ? -33.365 2.645 36.166 1.00 86.00 163 GLY A CA 1
ATOM 1330 C C . GLY A 1 163 ? -32.391 3.724 36.642 1.00 86.00 163 GLY A C 1
ATOM 1331 O O . GLY A 1 163 ? -32.801 4.621 37.376 1.00 86.00 163 GLY A O 1
ATOM 1332 N N . ALA A 1 164 ? -31.113 3.656 36.258 1.00 86.75 164 ALA A N 1
ATOM 1333 C CA . ALA A 1 164 ? -30.175 4.745 36.515 1.00 86.75 164 ALA A CA 1
ATOM 1334 C C . ALA A 1 164 ? -30.572 6.013 35.739 1.00 86.75 164 ALA A C 1
ATOM 1336 O O . ALA A 1 164 ? -30.945 5.945 34.568 1.00 86.75 164 ALA A O 1
ATOM 1337 N N . ASP A 1 165 ? -30.449 7.168 36.395 1.00 89.06 165 ASP A N 1
ATOM 1338 C CA . ASP A 1 165 ? -30.792 8.473 35.828 1.00 89.06 165 ASP A CA 1
ATOM 1339 C C . ASP A 1 165 ? -29.882 8.829 34.624 1.00 89.06 165 ASP A C 1
ATOM 1341 O O . ASP A 1 165 ? -28.655 8.919 34.784 1.00 89.06 165 ASP A O 1
ATOM 1345 N N . PRO A 1 166 ? -30.447 9.054 33.419 1.00 85.31 166 PRO A N 1
ATOM 1346 C CA . PRO A 1 166 ? -29.692 9.443 32.231 1.00 85.31 166 PRO A CA 1
ATOM 1347 C C . PRO A 1 166 ? -28.894 10.745 32.392 1.00 85.31 166 PRO A C 1
ATOM 1349 O O . PRO A 1 166 ? -27.793 10.843 31.842 1.00 85.31 166 PRO A O 1
ATOM 1352 N N . GLU A 1 167 ? -29.399 11.729 33.147 1.00 86.81 167 GLU A N 1
ATOM 1353 C CA . GLU A 1 167 ? -28.685 12.994 33.382 1.00 86.81 167 GLU A CA 1
ATOM 1354 C C . GLU A 1 167 ? -27.462 12.778 34.278 1.00 86.81 167 GLU A C 1
ATOM 1356 O O . GLU A 1 167 ? -26.384 13.329 34.029 1.00 86.81 167 GLU A O 1
ATOM 1361 N N . TRP A 1 168 ? -27.595 11.915 35.289 1.00 89.25 168 TRP A N 1
ATOM 1362 C CA . TRP A 1 168 ? -26.478 11.495 36.129 1.00 89.25 168 TRP A CA 1
ATOM 1363 C C . TRP A 1 168 ? -25.401 10.788 35.298 1.00 89.25 168 TRP A C 1
ATOM 1365 O O . TRP A 1 168 ? -24.219 11.127 35.396 1.00 89.25 168 TRP A O 1
ATOM 1375 N N . ILE A 1 169 ? -25.796 9.863 34.415 1.00 85.69 169 ILE A N 1
ATOM 1376 C CA . ILE A 1 169 ? -24.859 9.169 33.521 1.00 85.69 169 ILE A CA 1
ATOM 1377 C C . ILE A 1 169 ? -24.135 10.171 32.620 1.00 85.69 169 ILE A C 1
ATOM 1379 O O . ILE A 1 169 ? -22.905 10.152 32.585 1.00 85.69 169 ILE A O 1
ATOM 1383 N N . GLN A 1 170 ? -24.846 11.079 31.943 1.00 88.12 170 GLN A N 1
ATOM 1384 C CA . GLN A 1 170 ? -24.228 12.107 31.092 1.00 88.12 170 GLN A CA 1
ATOM 1385 C C . GLN A 1 170 ? -23.223 12.966 31.862 1.00 88.12 170 GLN A C 1
ATOM 1387 O O . GLN A 1 170 ? -22.109 13.196 31.388 1.00 88.12 170 GLN A O 1
ATOM 1392 N N . ARG A 1 171 ? -23.580 13.394 33.077 1.00 87.44 171 ARG A N 1
ATOM 1393 C CA . ARG A 1 171 ? -22.741 14.264 33.908 1.00 87.44 171 ARG A CA 1
ATOM 1394 C C . ARG A 1 171 ? -21.416 13.617 34.313 1.00 87.44 171 ARG A C 1
ATOM 1396 O O . ARG A 1 171 ? -20.406 14.315 34.367 1.00 87.44 171 ARG A O 1
ATOM 1403 N N . TYR A 1 172 ? -21.412 12.316 34.605 1.00 84.19 172 TYR A N 1
ATOM 1404 C CA . TYR A 1 172 ? -20.219 11.611 35.095 1.00 84.19 172 TYR A CA 1
ATOM 1405 C C . TYR A 1 172 ? -19.442 10.856 34.010 1.00 84.19 172 TYR A C 1
ATOM 1407 O O . TYR A 1 172 ? -18.246 10.625 34.175 1.00 84.19 172 TYR A O 1
ATOM 1415 N N . THR A 1 173 ? -20.084 10.498 32.896 1.00 82.69 173 THR A N 1
ATOM 1416 C CA . THR A 1 173 ? -19.425 9.836 31.754 1.00 82.69 173 THR A CA 1
ATOM 1417 C C . THR A 1 173 ? -19.013 10.808 30.649 1.00 82.69 173 THR A C 1
ATOM 1419 O O . THR A 1 173 ? -18.177 10.460 29.818 1.00 82.69 173 THR A O 1
ATOM 1422 N N . GLY A 1 174 ? -19.570 12.026 30.639 1.00 83.06 174 GLY A N 1
ATOM 1423 C CA . GLY A 1 174 ? -19.285 13.053 29.634 1.00 83.06 174 GLY A CA 1
ATOM 1424 C C . GLY A 1 174 ? -19.864 12.753 28.248 1.00 83.06 174 GLY A C 1
ATOM 1425 O O . GLY A 1 174 ? -19.410 13.337 27.265 1.00 83.06 174 GLY A O 1
ATOM 1426 N N . LEU A 1 175 ? -20.824 11.828 28.149 1.00 85.19 175 LEU A N 1
ATOM 1427 C CA . LEU A 1 175 ? -21.456 11.455 26.884 1.00 85.19 175 LEU A CA 1
ATOM 1428 C C . LEU A 1 175 ? -22.345 12.577 26.337 1.00 85.19 175 LEU A C 1
ATOM 1430 O O . LEU A 1 175 ? -23.080 13.225 27.082 1.00 85.19 175 LEU A O 1
ATOM 1434 N N . SER A 1 176 ? -22.316 12.772 25.016 1.00 83.94 176 SER A N 1
ATOM 1435 C CA . SER A 1 176 ? -23.240 13.683 24.332 1.00 83.94 176 SER A CA 1
ATOM 1436 C C . SER A 1 176 ? -24.659 13.105 24.261 1.00 83.94 176 SER A C 1
ATOM 1438 O O . SER A 1 176 ? -24.860 11.893 24.367 1.00 83.94 176 SER A O 1
ATOM 1440 N N . ALA A 1 177 ? -25.653 13.962 24.001 1.00 81.12 177 ALA A N 1
ATOM 1441 C CA . ALA A 1 177 ? -27.035 13.526 23.787 1.00 81.12 177 ALA A CA 1
ATOM 1442 C C . ALA A 1 177 ? -27.156 12.487 22.650 1.00 81.12 177 ALA A C 1
ATOM 1444 O O . ALA A 1 177 ? -27.878 11.503 22.789 1.00 81.12 177 ALA A O 1
ATOM 1445 N N . GLU A 1 178 ? -26.383 12.644 21.569 1.00 80.94 178 GLU A N 1
ATOM 1446 C CA . GLU A 1 178 ? -26.332 11.684 20.453 1.00 80.94 178 GLU A CA 1
ATOM 1447 C C . GLU A 1 178 ? -25.770 10.320 20.883 1.00 80.94 178 GLU A C 1
ATOM 1449 O O . GLU A 1 178 ? -26.278 9.269 20.493 1.00 80.94 178 GLU A O 1
ATOM 1454 N N . GLN A 1 179 ? -24.721 10.320 21.710 1.00 80.94 179 GLN A N 1
ATOM 1455 C CA . GLN A 1 179 ? -24.119 9.088 22.219 1.00 80.94 179 GLN A CA 1
ATOM 1456 C C . GLN A 1 179 ? -25.039 8.373 23.211 1.00 80.94 179 GLN A C 1
ATOM 1458 O O . GLN A 1 179 ? -25.054 7.145 23.240 1.00 80.94 179 GLN A O 1
ATOM 1463 N N . MET A 1 180 ? -25.824 9.125 23.982 1.00 81.75 180 MET A N 1
ATOM 1464 C CA . MET A 1 180 ? -26.839 8.581 24.884 1.00 81.75 180 MET A CA 1
ATOM 1465 C C . MET A 1 180 ? -28.010 7.963 24.124 1.00 81.75 180 MET A C 1
ATOM 1467 O O . MET A 1 180 ? -28.424 6.856 24.450 1.00 81.75 180 MET A O 1
ATOM 1471 N N . GLN A 1 181 ? -28.470 8.605 23.050 1.00 79.62 181 GLN A N 1
ATOM 1472 C CA . GLN A 1 181 ? -29.512 8.053 22.182 1.00 79.62 181 GLN A CA 1
ATOM 1473 C C . GLN A 1 181 ? -29.070 6.738 21.511 1.00 79.62 181 GLN A C 1
ATOM 1475 O O . GLN A 1 181 ? -29.868 5.824 21.317 1.00 79.62 181 GLN A O 1
ATOM 1480 N N . ALA A 1 182 ? -27.775 6.592 21.210 1.00 79.12 182 ALA A N 1
ATOM 1481 C CA . ALA A 1 182 ? -27.219 5.343 20.689 1.00 79.12 182 ALA A CA 1
ATOM 1482 C C . ALA A 1 182 ? -27.218 4.182 21.712 1.00 79.12 182 ALA A C 1
ATOM 1484 O O . ALA A 1 182 ? -27.134 3.022 21.303 1.00 79.12 182 ALA A O 1
ATOM 1485 N N . LEU A 1 183 ? -27.316 4.464 23.019 1.00 77.81 183 LEU A N 1
ATOM 1486 C CA . LEU A 1 183 ? -27.389 3.452 24.084 1.00 77.81 183 LEU A CA 1
ATOM 1487 C C . LEU A 1 183 ? -28.812 2.913 24.306 1.00 77.81 183 LEU A C 1
ATOM 1489 O O . LEU A 1 183 ? -28.958 1.816 24.836 1.00 77.81 183 LEU A O 1
ATOM 1493 N N . GLU A 1 184 ? -29.854 3.629 23.876 1.00 68.25 184 GLU A N 1
ATOM 1494 C CA . GLU A 1 184 ? -31.253 3.188 24.015 1.00 68.25 184 GLU A CA 1
ATOM 1495 C C . GLU A 1 184 ? -31.628 2.047 23.057 1.00 68.25 184 GLU A C 1
ATOM 1497 O O . GLU A 1 184 ? -32.665 1.404 23.225 1.00 68.25 184 GLU A O 1
ATOM 1502 N N . GLN A 1 185 ? -30.783 1.744 22.064 1.00 63.62 185 GLN A N 1
ATOM 1503 C CA . GLN A 1 185 ? -31.009 0.591 21.199 1.00 63.62 185 GLN A CA 1
ATOM 1504 C C . GLN A 1 185 ? -30.752 -0.726 21.956 1.00 63.62 185 GLN A C 1
ATOM 1506 O O . GLN A 1 185 ? -29.722 -0.856 22.634 1.00 63.62 185 GLN A O 1
ATOM 1511 N N . PRO A 1 186 ? -31.646 -1.728 21.837 1.00 57.56 186 PRO A N 1
ATOM 1512 C CA . PRO A 1 186 ? -31.513 -2.997 22.546 1.00 57.56 186 PRO A CA 1
ATOM 1513 C C . PRO A 1 186 ? -30.197 -3.711 22.201 1.00 57.56 186 PRO A C 1
ATOM 1515 O O . PRO A 1 186 ? -29.657 -3.576 21.100 1.00 57.56 186 PRO A O 1
ATOM 1518 N N . LEU A 1 187 ? -29.653 -4.448 23.174 1.00 56.72 187 LEU A N 1
ATOM 1519 C CA . LEU A 1 187 ? -28.447 -5.256 22.981 1.00 56.72 187 LEU A CA 1
ATOM 1520 C C . LEU A 1 187 ? -28.709 -6.304 21.881 1.00 56.72 187 LEU A C 1
ATOM 1522 O O . LEU A 1 187 ? -29.750 -6.961 21.930 1.00 56.72 187 LEU A O 1
ATOM 1526 N N . PRO A 1 188 ? -27.801 -6.491 20.904 1.00 53.88 188 PRO A N 1
ATOM 1527 C CA . PRO A 1 188 ? -27.916 -7.605 19.971 1.00 53.88 188 PRO A CA 1
ATOM 1528 C C . PRO A 1 188 ? -27.865 -8.930 20.745 1.00 53.88 188 PRO A C 1
ATOM 1530 O O . PRO A 1 188 ? -27.040 -9.100 21.644 1.00 53.88 188 PRO A O 1
ATOM 1533 N N . GLU A 1 189 ? -28.762 -9.860 20.414 1.00 47.31 189 GLU A N 1
ATOM 1534 C CA . GLU A 1 189 ? -28.844 -11.165 21.074 1.00 47.31 189 GLU A CA 1
ATOM 1535 C C . GLU A 1 189 ? -27.520 -11.939 20.953 1.00 47.31 189 GLU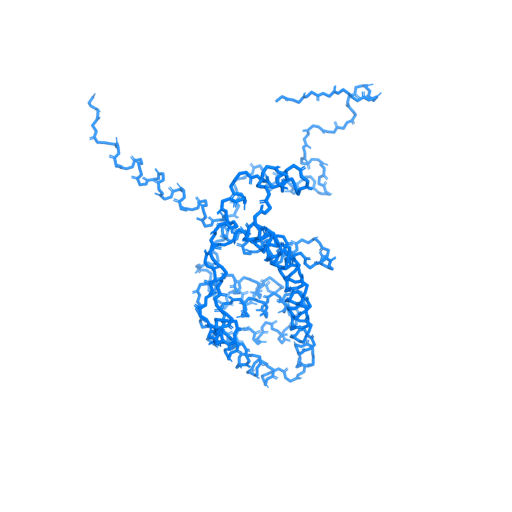 A C 1
ATOM 1537 O O . GLU A 1 189 ? -26.856 -11.918 19.915 1.00 47.31 189 GLU A O 1
ATOM 1542 N N . ALA A 1 190 ? -27.144 -12.669 22.009 1.00 48.09 190 ALA A N 1
ATOM 1543 C CA . ALA A 1 190 ? -25.888 -13.425 22.088 1.00 48.09 190 ALA A CA 1
ATOM 1544 C C . ALA A 1 190 ? -25.702 -14.456 20.949 1.00 48.09 190 ALA A C 1
ATOM 1546 O O . ALA A 1 190 ? -24.573 -14.829 20.624 1.00 48.09 190 ALA A O 1
ATOM 1547 N N . SER A 1 191 ? -26.791 -14.872 20.295 1.00 42.19 191 SER A N 1
ATOM 1548 C CA . SER A 1 191 ? -26.802 -15.722 19.096 1.00 42.19 191 SER A CA 1
ATOM 1549 C C . SER A 1 191 ? -26.130 -15.072 17.874 1.00 42.19 191 SER A C 1
ATOM 1551 O O . SER A 1 191 ? -25.608 -15.783 17.016 1.00 42.19 191 SER A O 1
ATOM 1553 N N . ALA A 1 192 ? -26.063 -13.738 17.805 1.00 41.97 192 ALA A N 1
ATOM 1554 C CA . ALA A 1 192 ? -25.405 -13.010 16.719 1.00 41.97 192 ALA A CA 1
ATOM 1555 C C . ALA A 1 192 ? -23.869 -12.973 16.853 1.00 41.97 192 ALA A C 1
ATOM 1557 O O . ALA A 1 192 ? -23.166 -12.800 15.861 1.00 41.97 192 ALA A O 1
ATOM 1558 N N . ILE A 1 193 ? -23.335 -13.168 18.064 1.00 43.50 193 ILE A N 1
ATOM 1559 C CA . ILE A 1 193 ? -21.896 -13.041 18.367 1.00 43.50 193 ILE A CA 1
ATOM 1560 C C . ILE A 1 193 ? -21.123 -14.323 18.008 1.00 43.50 193 ILE A C 1
ATOM 1562 O O . ILE A 1 193 ? -19.941 -14.261 17.678 1.00 43.50 193 ILE A O 1
ATOM 1566 N N . LEU A 1 194 ? -21.792 -15.482 18.006 1.00 37.12 194 LEU A N 1
ATOM 1567 C CA . LEU A 1 194 ? -21.193 -16.783 17.671 1.00 37.12 194 LEU A CA 1
ATOM 1568 C C . LEU A 1 194 ? -21.524 -17.274 16.246 1.00 37.12 194 LEU A C 1
ATOM 1570 O O . LEU A 1 194 ? -20.988 -18.293 15.817 1.00 37.12 194 LEU A O 1
ATOM 1574 N N . GLY A 1 195 ? -22.384 -16.565 15.504 1.00 33.56 195 GLY A N 1
ATOM 1575 C CA . GLY A 1 195 ? -22.994 -17.069 14.265 1.00 33.56 195 GLY A CA 1
ATOM 1576 C C . GLY A 1 195 ? -22.501 -16.483 12.937 1.00 33.56 195 GLY A C 1
ATOM 1577 O O . GLY A 1 195 ? -22.848 -17.025 11.892 1.00 33.56 195 GLY A O 1
ATOM 1578 N N . SER A 1 196 ? -21.700 -15.414 12.915 1.00 35.38 196 SER A N 1
ATOM 1579 C CA . SER A 1 196 ? -21.265 -14.795 11.650 1.00 35.38 196 SER A CA 1
ATOM 1580 C C . SER A 1 196 ? -19.744 -14.746 11.507 1.00 35.38 196 SER A C 1
ATOM 1582 O O . SER A 1 196 ? -19.140 -13.678 11.468 1.00 35.38 196 SER A O 1
ATOM 1584 N N . SER A 1 197 ? -19.129 -15.918 11.332 1.00 35.91 197 SER A N 1
ATOM 1585 C CA . SER A 1 197 ? -17.864 -16.047 10.582 1.00 35.91 197 SER A CA 1
ATOM 1586 C C . SER A 1 197 ? -18.096 -15.985 9.061 1.00 35.91 197 SER A C 1
ATOM 1588 O O . SER A 1 197 ? -17.342 -16.541 8.267 1.00 35.91 197 SER A O 1
ATOM 1590 N N . THR A 1 198 ? -19.152 -15.305 8.613 1.00 34.28 198 THR A N 1
ATOM 1591 C CA . THR A 1 198 ? -19.346 -14.948 7.209 1.00 34.28 198 THR A CA 1
ATOM 1592 C C . THR A 1 198 ? -18.602 -13.645 6.936 1.00 34.28 198 THR A C 1
ATOM 1594 O O . THR A 1 198 ? -19.097 -12.544 7.175 1.00 34.28 198 THR A O 1
ATOM 1597 N N . ASN A 1 199 ? -17.379 -13.803 6.430 1.00 36.25 199 ASN A N 1
ATOM 1598 C CA . ASN A 1 199 ? -16.534 -12.789 5.798 1.00 36.25 199 ASN A CA 1
ATOM 1599 C C . ASN A 1 199 ? -17.254 -12.075 4.633 1.00 36.25 199 ASN A C 1
ATOM 1601 O O . ASN A 1 199 ? -16.934 -12.293 3.468 1.00 36.25 199 ASN A O 1
ATOM 1605 N N . GLN A 1 200 ? -18.253 -11.233 4.910 1.00 34.50 200 GLN A N 1
ATOM 1606 C CA . GLN A 1 200 ? -18.967 -10.525 3.839 1.00 34.50 200 GLN A CA 1
ATOM 1607 C C . GLN A 1 200 ? -19.409 -9.099 4.157 1.00 34.50 200 GLN A C 1
ATOM 1609 O O . GLN A 1 200 ? -20.133 -8.488 3.375 1.00 34.50 200 GLN A O 1
ATOM 1614 N N . ARG A 1 201 ? -18.906 -8.502 5.239 1.00 30.55 201 ARG A N 1
ATOM 1615 C CA . ARG A 1 201 ? -19.092 -7.069 5.490 1.00 30.55 201 ARG A CA 1
ATOM 1616 C C . ARG A 1 201 ? -17.758 -6.335 5.440 1.00 30.55 201 ARG A C 1
ATOM 1618 O O . ARG A 1 201 ? -17.241 -5.860 6.444 1.00 30.55 201 ARG A O 1
ATOM 1625 N N . LEU A 1 202 ? -17.223 -6.219 4.223 1.00 33.53 202 LEU A N 1
ATOM 1626 C CA . LEU A 1 202 ? -16.338 -5.112 3.860 1.00 33.53 202 LEU A CA 1
ATOM 1627 C C . LEU A 1 202 ? -17.113 -3.818 4.137 1.00 33.53 202 LEU A C 1
ATOM 1629 O O . LEU A 1 202 ? -17.994 -3.422 3.378 1.00 33.53 202 LEU A O 1
ATOM 1633 N N . MET A 1 203 ? -16.843 -3.217 5.294 1.00 28.31 203 MET A N 1
ATOM 1634 C CA . MET A 1 203 ? -17.384 -1.928 5.708 1.00 28.31 203 MET A CA 1
ATOM 1635 C C . MET A 1 203 ? -16.938 -0.865 4.700 1.00 28.31 203 MET A C 1
ATOM 1637 O O . MET A 1 203 ? -15.788 -0.435 4.697 1.00 28.31 203 MET A O 1
ATOM 1641 N N . THR A 1 204 ? -17.865 -0.452 3.838 1.00 35.12 204 THR A N 1
ATOM 1642 C CA . THR A 1 204 ? -17.678 0.554 2.784 1.00 35.12 204 THR A CA 1
ATOM 1643 C C . THR A 1 204 ? -17.724 1.996 3.279 1.00 35.12 204 THR A C 1
ATOM 1645 O O . THR A 1 204 ? -17.595 2.901 2.470 1.00 35.12 204 THR A O 1
ATOM 1648 N N . ASN A 1 205 ? -17.857 2.259 4.579 1.00 33.72 205 ASN A N 1
ATOM 1649 C CA . ASN A 1 205 ? -17.884 3.627 5.096 1.00 33.72 205 ASN A CA 1
ATOM 1650 C C . ASN A 1 205 ? -17.234 3.705 6.478 1.00 33.72 205 ASN A C 1
ATOM 1652 O O . ASN A 1 205 ? -17.901 3.691 7.506 1.00 33.72 205 ASN A O 1
ATOM 1656 N N . ALA A 1 206 ? -15.910 3.812 6.497 1.00 31.45 206 ALA A N 1
ATOM 1657 C CA . ALA A 1 206 ? -15.182 4.345 7.635 1.00 31.45 206 ALA A CA 1
ATOM 1658 C C . ALA A 1 206 ? -14.006 5.148 7.084 1.00 31.45 206 ALA A C 1
ATOM 1660 O O . ALA A 1 206 ? -13.168 4.620 6.359 1.00 31.45 206 ALA A O 1
ATOM 1661 N N . LYS A 1 207 ? -13.975 6.441 7.401 1.00 39.62 207 LYS A N 1
ATOM 1662 C CA . LYS A 1 207 ? -12.827 7.328 7.201 1.00 39.62 207 LYS A CA 1
ATOM 1663 C C . LYS A 1 207 ? -11.616 6.620 7.833 1.00 39.62 207 LYS A C 1
ATOM 1665 O O . LYS A 1 207 ? -11.570 6.530 9.056 1.00 39.62 207 LYS A O 1
ATOM 1670 N N . LEU A 1 208 ? -10.731 6.013 7.031 1.00 30.95 208 LEU A N 1
ATOM 1671 C CA . LEU A 1 208 ? -9.605 5.220 7.543 1.00 30.95 208 LEU A CA 1
ATOM 1672 C C . LEU A 1 208 ? -8.693 6.146 8.368 1.00 30.95 208 LEU A C 1
ATOM 1674 O O . LEU A 1 208 ? -8.130 7.076 7.792 1.00 30.95 208 LEU A O 1
ATOM 1678 N N . PRO A 1 209 ? -8.536 5.942 9.686 1.00 32.00 209 PRO A N 1
ATOM 1679 C CA . PRO A 1 209 ? -7.608 6.743 10.469 1.00 32.00 209 PRO A CA 1
ATOM 1680 C C . PRO A 1 209 ? -6.208 6.138 10.351 1.00 32.00 209 PRO A C 1
ATOM 1682 O O . PRO A 1 209 ? -6.088 4.944 10.595 1.00 32.00 209 PRO A O 1
ATOM 1685 N N . ASP A 1 210 ? -5.210 6.948 9.966 1.00 33.53 210 ASP A N 1
ATOM 1686 C CA . ASP A 1 210 ? -3.745 6.960 10.233 1.00 33.53 210 ASP A CA 1
ATOM 1687 C C . ASP A 1 210 ? -2.929 5.657 10.488 1.00 33.53 210 ASP A C 1
ATOM 1689 O O . ASP A 1 210 ? -1.715 5.713 10.690 1.00 33.53 210 ASP A O 1
ATOM 1693 N N . ALA A 1 211 ? -3.526 4.469 10.439 1.00 34.97 211 ALA A N 1
ATOM 1694 C CA . ALA A 1 211 ? -3.039 3.222 11.034 1.00 34.97 211 ALA A CA 1
ATOM 1695 C C . ALA A 1 211 ? -2.135 2.384 10.117 1.00 34.97 211 ALA A C 1
ATOM 1697 O O . ALA A 1 211 ? -1.729 1.288 10.482 1.00 34.97 211 ALA A O 1
ATOM 1698 N N . LEU A 1 212 ? -1.788 2.903 8.940 1.00 35.00 212 LEU A N 1
ATOM 1699 C CA . LEU A 1 212 ? -0.798 2.310 8.032 1.00 35.00 212 LEU A CA 1
ATOM 1700 C C . LEU A 1 212 ? 0.464 3.189 7.921 1.00 35.00 212 LEU A C 1
ATOM 1702 O O . LEU A 1 212 ? 1.220 3.107 6.951 1.00 35.00 212 LEU A O 1
ATOM 1706 N N . ARG A 1 213 ? 0.716 4.051 8.916 1.00 37.34 213 ARG A N 1
ATOM 1707 C CA . ARG A 1 213 ? 2.051 4.615 9.130 1.00 37.34 213 ARG A CA 1
ATOM 1708 C C . ARG A 1 213 ? 2.925 3.517 9.725 1.00 37.34 213 ARG A C 1
ATOM 1710 O O . ARG A 1 213 ? 3.028 3.395 10.941 1.00 37.34 213 ARG A O 1
ATOM 1717 N N . LEU A 1 214 ? 3.555 2.720 8.864 1.00 35.47 214 LEU A N 1
ATOM 1718 C CA . LEU A 1 214 ? 4.693 1.897 9.262 1.00 35.47 214 LEU A CA 1
ATOM 1719 C C . LEU A 1 214 ? 5.785 2.863 9.737 1.00 35.47 214 LEU A C 1
ATOM 1721 O O . LEU A 1 214 ? 6.483 3.481 8.935 1.00 35.47 214 LEU A O 1
ATOM 1725 N N . SER A 1 215 ? 5.906 3.026 11.052 1.00 31.66 215 SER A N 1
ATOM 1726 C CA . SER A 1 215 ? 6.815 3.962 11.730 1.00 31.66 215 SER A CA 1
ATOM 1727 C C . SER A 1 215 ? 8.309 3.696 11.473 1.00 31.66 215 SER A C 1
ATOM 1729 O O . SER A 1 215 ? 9.150 4.425 11.986 1.00 31.66 215 SER A O 1
ATOM 1731 N N . GLY A 1 216 ? 8.648 2.695 10.651 1.00 33.22 216 GLY A N 1
ATOM 1732 C CA . GLY A 1 216 ? 10.014 2.355 10.247 1.00 33.22 216 GLY A CA 1
ATOM 1733 C C . GLY A 1 216 ? 10.426 2.791 8.835 1.00 33.22 216 GLY A C 1
ATOM 1734 O O . GLY A 1 216 ? 11.584 2.602 8.477 1.00 33.22 216 GLY A O 1
ATOM 1735 N N . LEU A 1 217 ? 9.534 3.362 8.015 1.00 32.38 217 LEU A N 1
ATOM 1736 C CA . LEU A 1 217 ? 9.916 3.895 6.701 1.00 32.38 217 LEU A CA 1
ATOM 1737 C C . LEU A 1 217 ? 10.299 5.370 6.846 1.00 32.38 217 LEU A C 1
ATOM 1739 O O . LEU A 1 217 ? 9.436 6.244 6.931 1.00 3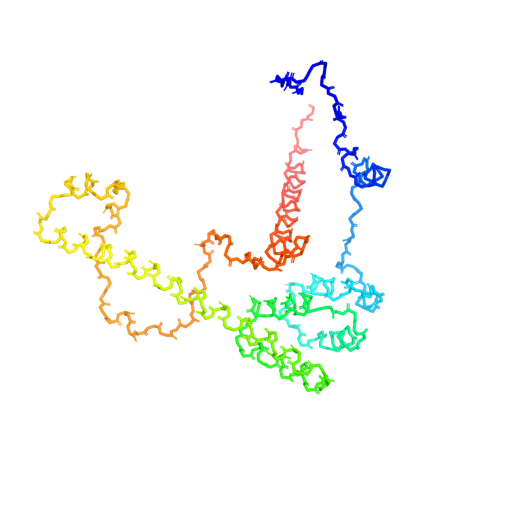2.38 217 LEU A O 1
ATOM 1743 N N . HIS A 1 218 ? 11.603 5.653 6.868 1.00 30.38 218 HIS A N 1
ATOM 1744 C CA . HIS A 1 218 ? 12.104 7.014 6.696 1.00 30.38 218 HIS A CA 1
ATOM 1745 C C . HIS A 1 218 ? 11.568 7.574 5.363 1.00 30.38 218 HIS A C 1
ATOM 1747 O O . HIS A 1 218 ? 11.966 7.149 4.282 1.00 30.38 218 HIS A O 1
ATOM 1753 N N . ASN A 1 219 ? 10.592 8.476 5.496 1.00 43.19 219 ASN A N 1
ATOM 1754 C CA . ASN A 1 219 ? 10.073 9.481 4.564 1.00 43.19 219 ASN A CA 1
ATOM 1755 C C . ASN A 1 219 ? 10.858 9.562 3.228 1.00 43.19 219 ASN A C 1
ATOM 1757 O O . ASN A 1 219 ? 11.919 10.189 3.203 1.00 43.19 219 ASN A O 1
ATOM 1761 N N . PRO A 1 220 ? 10.404 8.884 2.144 1.00 34.25 220 PRO A N 1
ATOM 1762 C CA . PRO A 1 220 ? 9.374 9.467 1.268 1.00 34.25 220 PRO A CA 1
ATOM 1763 C C . PRO A 1 220 ? 8.301 8.498 0.706 1.00 34.25 220 PRO A C 1
ATOM 1765 O O . PRO A 1 220 ? 7.383 8.956 0.032 1.00 34.25 220 PRO A O 1
ATOM 1768 N N . PHE A 1 221 ? 8.347 7.189 0.983 1.00 37.47 221 PHE A N 1
ATOM 1769 C CA . PHE A 1 221 ? 7.417 6.203 0.393 1.00 37.47 221 PHE A CA 1
ATOM 1770 C C . PHE A 1 221 ? 6.589 5.468 1.456 1.00 37.47 221 PHE A C 1
ATOM 1772 O O . PHE A 1 221 ? 6.748 4.272 1.676 1.00 37.47 221 PHE A O 1
ATOM 1779 N N . ASN A 1 222 ? 5.685 6.185 2.128 1.00 36.53 222 ASN A N 1
ATOM 1780 C CA . ASN A 1 222 ? 4.612 5.536 2.886 1.00 36.53 222 ASN A CA 1
ATOM 1781 C C . ASN A 1 222 ? 3.530 5.067 1.900 1.00 36.53 222 ASN A C 1
ATOM 1783 O O . ASN A 1 222 ? 2.981 5.882 1.167 1.00 36.53 222 ASN A O 1
ATOM 1787 N N . ILE A 1 223 ? 3.195 3.775 1.886 1.00 39.75 223 ILE A N 1
ATOM 1788 C CA . ILE A 1 223 ? 2.191 3.175 0.979 1.00 39.75 223 ILE A CA 1
ATOM 1789 C C . ILE A 1 223 ? 0.781 3.764 1.200 1.00 39.75 223 ILE A C 1
ATOM 1791 O O . ILE A 1 223 ? -0.012 3.826 0.262 1.00 39.75 223 ILE A O 1
ATOM 1795 N N . LEU A 1 224 ? 0.500 4.318 2.390 1.00 36.56 224 LEU A N 1
ATOM 1796 C CA . LEU A 1 224 ? -0.665 5.190 2.616 1.00 36.56 224 LEU A CA 1
ATOM 1797 C C . LEU A 1 224 ? -0.725 6.358 1.637 1.00 36.56 224 LEU A C 1
ATOM 1799 O O . LEU A 1 224 ? -1.767 6.624 1.048 1.00 36.56 224 LEU A O 1
ATOM 1803 N N . ASN A 1 225 ? 0.417 7.006 1.408 1.00 39.25 225 ASN A N 1
ATOM 1804 C CA . ASN A 1 225 ? 0.503 8.103 0.464 1.00 39.25 225 ASN A CA 1
ATOM 1805 C C . ASN A 1 225 ? 0.278 7.624 -0.964 1.00 39.25 225 ASN A C 1
ATOM 1807 O O . ASN A 1 225 ? -0.167 8.426 -1.754 1.00 39.25 225 ASN A O 1
ATOM 1811 N N . PHE A 1 226 ? 0.530 6.363 -1.324 1.00 40.59 226 PHE A N 1
ATOM 1812 C CA . PHE A 1 226 ? 0.295 5.899 -2.692 1.00 40.59 226 PHE A CA 1
ATOM 1813 C C . PHE A 1 226 ? -1.200 5.747 -2.992 1.00 40.59 226 PHE A C 1
ATOM 1815 O O . PHE A 1 226 ? -1.676 6.280 -3.990 1.00 40.59 226 PHE A O 1
ATOM 1822 N N . LYS A 1 227 ? -1.966 5.109 -2.097 1.00 40.56 227 LYS A N 1
ATOM 1823 C CA . LYS A 1 227 ? -3.429 5.032 -2.233 1.00 40.56 227 LYS A CA 1
ATOM 1824 C C . LYS A 1 227 ? -4.075 6.420 -2.133 1.00 40.56 227 LYS A C 1
ATOM 1826 O O . LYS A 1 227 ? -4.854 6.777 -3.010 1.00 40.56 227 LYS A O 1
ATOM 1831 N N . ASP A 1 228 ? -3.681 7.236 -1.154 1.00 38.72 228 ASP A N 1
ATOM 1832 C CA . ASP A 1 228 ? -4.216 8.594 -0.979 1.00 38.72 228 ASP A CA 1
ATOM 1833 C C . ASP A 1 228 ? -3.790 9.563 -2.099 1.00 38.72 228 ASP A C 1
ATOM 1835 O O . ASP A 1 228 ? -4.553 10.459 -2.461 1.00 38.72 228 ASP A O 1
ATOM 1839 N N . PHE A 1 229 ? -2.594 9.401 -2.676 1.00 36.97 229 PHE A N 1
ATOM 1840 C CA . PHE A 1 229 ? -2.130 10.150 -3.852 1.00 36.97 229 PHE A CA 1
ATOM 1841 C C . PHE A 1 229 ? -2.922 9.752 -5.093 1.00 36.97 229 PHE A C 1
ATOM 1843 O O . PHE A 1 229 ? -3.436 10.626 -5.790 1.00 36.97 229 PHE A O 1
ATOM 1850 N N . VAL A 1 230 ? -3.086 8.450 -5.339 1.00 42.34 230 VAL A N 1
ATOM 1851 C CA . VAL A 1 230 ? -3.870 7.937 -6.469 1.00 42.34 230 VAL A CA 1
ATOM 1852 C C . VAL A 1 230 ? -5.341 8.363 -6.350 1.00 42.34 230 VAL A C 1
ATOM 1854 O O . VAL A 1 230 ? -5.918 8.837 -7.332 1.00 42.34 230 VAL A O 1
ATOM 1857 N N . ASP A 1 231 ? -5.935 8.303 -5.156 1.00 37.12 231 ASP A N 1
ATOM 1858 C CA . ASP A 1 231 ? -7.317 8.738 -4.927 1.00 37.12 231 ASP A CA 1
ATOM 1859 C C . ASP A 1 231 ? -7.473 10.280 -4.946 1.00 37.12 231 ASP A C 1
ATOM 1861 O O . ASP A 1 231 ? -8.470 10.783 -5.469 1.00 37.12 231 ASP A O 1
ATOM 1865 N N . ARG A 1 232 ? -6.476 11.074 -4.511 1.00 34.16 232 ARG A N 1
ATOM 1866 C CA . ARG A 1 232 ? -6.478 12.547 -4.701 1.00 34.16 232 ARG A CA 1
ATOM 1867 C C . ARG A 1 232 ? -6.391 12.960 -6.163 1.00 34.16 232 ARG A C 1
ATOM 1869 O O . ARG A 1 232 ? -7.114 13.867 -6.579 1.00 34.16 232 ARG A O 1
ATOM 1876 N N . VAL A 1 233 ? -5.517 12.323 -6.944 1.00 37.50 233 VAL A N 1
ATOM 1877 C CA . VAL A 1 233 ? -5.401 12.578 -8.389 1.00 37.50 233 VAL A CA 1
ATOM 1878 C C . VAL A 1 233 ? -6.727 12.245 -9.084 1.00 37.50 233 VAL A C 1
ATOM 1880 O O . VAL A 1 233 ? -7.193 13.024 -9.920 1.00 37.50 233 VAL A O 1
ATOM 1883 N N . ARG A 1 234 ? -7.393 11.159 -8.666 1.00 42.47 234 ARG A N 1
ATOM 1884 C CA . ARG A 1 234 ? -8.724 10.760 -9.147 1.00 42.47 234 ARG A CA 1
ATOM 1885 C C . ARG A 1 234 ? -9.810 11.796 -8.822 1.00 42.47 234 ARG A C 1
ATOM 1887 O O . ARG A 1 234 ? -10.539 12.189 -9.731 1.00 42.47 234 ARG A O 1
ATOM 1894 N N . CYS A 1 235 ? -9.893 12.292 -7.584 1.00 34.94 235 CYS A N 1
ATOM 1895 C CA . CYS A 1 235 ? -10.846 13.352 -7.217 1.00 34.94 235 CYS A CA 1
ATOM 1896 C C . CYS A 1 235 ? -10.606 14.649 -8.009 1.00 34.94 235 CYS A C 1
ATOM 1898 O O . CYS A 1 235 ? -11.555 15.305 -8.430 1.00 34.94 235 CYS A O 1
ATOM 1900 N N . SER A 1 236 ? -9.347 14.996 -8.283 1.00 33.41 236 SER A N 1
ATOM 1901 C CA . SER A 1 236 ? -9.000 16.187 -9.070 1.00 33.41 236 SER A CA 1
ATOM 1902 C C . SER A 1 236 ? -9.404 16.063 -10.553 1.00 33.41 236 SER A C 1
ATOM 1904 O O . SER A 1 236 ? -9.870 17.033 -11.154 1.00 33.41 236 SER A O 1
ATOM 1906 N N . HIS A 1 237 ? -9.305 14.860 -11.138 1.00 36.19 237 HIS A N 1
ATOM 1907 C CA . HIS A 1 237 ? -9.797 14.577 -12.496 1.00 36.19 237 HIS A CA 1
ATOM 1908 C C . HIS A 1 237 ? -11.332 14.543 -12.584 1.00 36.19 237 HIS A C 1
ATOM 1910 O O . HIS A 1 237 ? -11.886 15.090 -13.537 1.00 36.19 237 HIS A O 1
ATOM 1916 N N . GLY A 1 238 ? -12.023 13.980 -11.584 1.00 33.28 238 GLY A N 1
ATOM 1917 C CA . GLY A 1 238 ? -13.491 13.998 -11.502 1.00 33.28 238 GLY A CA 1
ATOM 1918 C C . GLY A 1 238 ? -14.057 15.420 -11.429 1.00 33.28 238 GLY A C 1
ATOM 1919 O O . GLY A 1 238 ? -14.941 15.771 -12.204 1.00 33.28 238 GLY A O 1
ATOM 1920 N N . ILE A 1 239 ? -13.452 16.286 -10.606 1.00 38.12 239 ILE A N 1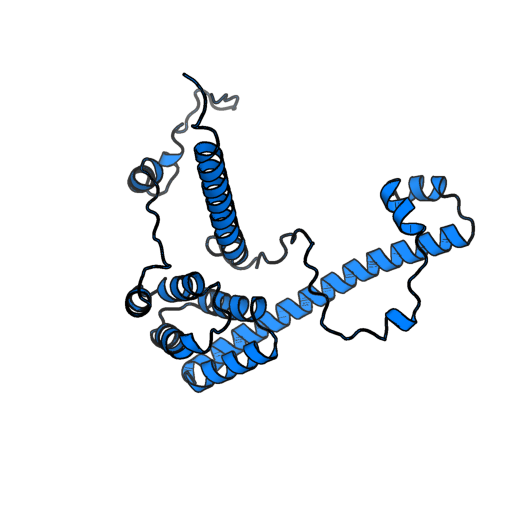
ATOM 1921 C CA . ILE A 1 239 ? -13.839 17.703 -10.493 1.00 38.12 239 ILE A CA 1
ATOM 1922 C C . ILE A 1 239 ? -13.573 18.473 -11.800 1.00 38.12 239 ILE A C 1
ATOM 1924 O O . ILE A 1 239 ? -14.341 19.371 -12.151 1.00 38.12 239 ILE A O 1
ATOM 1928 N N . ARG A 1 240 ? -12.511 18.144 -12.557 1.00 36.34 240 ARG A N 1
ATOM 1929 C CA . ARG A 1 240 ? -12.270 18.748 -13.883 1.00 36.34 240 ARG A CA 1
ATOM 1930 C C . ARG A 1 240 ? -13.282 18.288 -14.927 1.00 36.34 240 ARG A C 1
ATOM 1932 O O . ARG A 1 240 ? -13.735 19.135 -15.694 1.00 36.34 240 ARG A O 1
ATOM 1939 N N . HIS A 1 241 ? -13.646 17.007 -14.955 1.00 33.91 241 HIS A N 1
ATOM 1940 C CA . HIS A 1 241 ? -14.650 16.484 -15.887 1.00 33.91 241 HIS A CA 1
ATOM 1941 C C . HIS A 1 241 ? -16.057 17.011 -15.579 1.00 33.91 241 HIS A C 1
ATOM 1943 O O . HIS A 1 241 ? -16.765 17.411 -16.498 1.00 33.91 241 HIS A O 1
ATOM 1949 N N . GLU A 1 242 ? -16.439 17.117 -14.304 1.00 34.75 242 GLU A N 1
ATOM 1950 C CA . GLU A 1 242 ? -17.718 17.723 -13.912 1.00 34.75 242 GLU A CA 1
ATOM 1951 C C . GLU A 1 242 ? -17.755 19.228 -14.202 1.00 34.75 242 GLU A C 1
ATOM 1953 O O . GLU A 1 242 ? -18.746 19.717 -14.736 1.00 34.75 242 GLU A O 1
ATOM 1958 N N . ARG A 1 243 ? -16.664 19.973 -13.959 1.00 33.41 243 ARG A N 1
ATOM 1959 C CA . ARG A 1 243 ? -16.595 21.402 -14.325 1.00 33.41 243 ARG A CA 1
ATOM 1960 C C . ARG A 1 243 ? -16.609 21.637 -15.836 1.00 33.41 243 ARG A C 1
ATOM 1962 O O . ARG A 1 243 ? -17.200 22.616 -16.277 1.00 33.41 243 ARG A O 1
ATOM 1969 N N . SER A 1 244 ? -15.996 20.766 -16.637 1.00 35.91 244 SER A N 1
ATOM 1970 C CA . SER A 1 244 ? -16.042 20.886 -18.104 1.00 35.91 244 SER A CA 1
ATOM 1971 C C . SER A 1 244 ? -17.393 20.452 -18.686 1.00 35.91 244 SER A C 1
ATOM 1973 O O . SER A 1 244 ? -17.877 21.104 -19.609 1.00 35.91 244 SER A O 1
ATOM 1975 N N . ALA A 1 245 ? -18.064 19.461 -18.091 1.00 32.72 245 ALA A N 1
ATOM 1976 C CA . ALA A 1 245 ? -19.443 19.107 -18.433 1.00 32.72 245 ALA A CA 1
ATOM 1977 C C . ALA A 1 245 ? -20.449 20.215 -18.053 1.00 32.72 245 ALA A C 1
ATOM 1979 O O . ALA A 1 245 ? -21.359 20.505 -18.827 1.00 32.72 245 ALA A O 1
ATOM 1980 N N . PHE A 1 246 ? -20.253 20.895 -16.916 1.00 29.64 246 PHE A N 1
ATOM 1981 C CA . PHE A 1 246 ? -21.126 21.991 -16.468 1.00 29.64 246 PHE A CA 1
ATOM 1982 C C . PHE A 1 246 ? -20.940 23.286 -17.283 1.00 29.64 246 PHE A C 1
ATOM 1984 O O . PHE A 1 246 ? -21.899 24.030 -17.493 1.00 29.64 246 PHE A O 1
ATOM 1991 N N . CYS A 1 247 ? -19.727 23.544 -17.791 1.00 33.50 247 CYS A N 1
ATOM 1992 C CA . CYS A 1 247 ? -19.456 24.670 -18.694 1.00 33.50 247 CYS A CA 1
ATOM 1993 C C . CYS A 1 247 ? -20.020 24.452 -20.108 1.00 33.50 247 CYS A C 1
ATOM 1995 O O . CYS A 1 247 ? -20.416 25.419 -20.757 1.00 33.50 247 CYS A O 1
ATOM 1997 N N . LEU A 1 248 ? -20.107 23.203 -20.581 1.00 34.03 248 LEU A N 1
ATOM 1998 C CA . LEU A 1 248 ? -20.699 22.881 -21.886 1.00 34.03 248 LEU A CA 1
ATOM 1999 C C . LEU A 1 248 ? -22.237 22.870 -21.869 1.00 34.03 248 LEU A C 1
ATOM 2001 O O . LEU A 1 248 ? -22.845 23.045 -22.921 1.00 34.03 248 LEU A O 1
ATOM 2005 N N . SER A 1 249 ? -22.880 22.741 -20.701 1.00 32.84 249 SER A N 1
ATOM 2006 C CA . SER A 1 249 ? -24.347 22.791 -20.586 1.00 32.84 249 SER A CA 1
ATOM 2007 C C . SER A 1 249 ? -24.929 24.203 -20.417 1.00 32.84 249 SER A C 1
ATOM 2009 O O . SER A 1 249 ? -26.141 24.363 -20.518 1.00 32.84 249 SER A O 1
ATOM 2011 N N . HIS A 1 250 ? -24.100 25.228 -20.172 1.00 33.62 250 HIS A N 1
ATOM 2012 C CA . HIS A 1 250 ? -24.548 26.618 -19.956 1.00 33.62 250 HIS A CA 1
ATOM 2013 C C . HIS A 1 250 ? -24.106 27.604 -21.054 1.00 33.62 250 HIS A C 1
ATOM 2015 O O . HIS A 1 250 ? -24.413 28.791 -20.973 1.00 33.62 250 HIS A O 1
ATOM 2021 N N . ALA A 1 251 ? -23.438 27.139 -22.114 1.00 33.31 251 ALA A N 1
ATOM 2022 C CA . ALA A 1 251 ? -22.993 27.979 -23.234 1.00 33.31 251 ALA A CA 1
ATOM 2023 C C . ALA A 1 251 ? -24.065 28.186 -24.329 1.00 33.31 251 ALA A C 1
ATOM 2025 O O . ALA A 1 251 ? -23.739 28.478 -25.477 1.00 33.31 251 ALA A O 1
ATOM 2026 N N . GLY A 1 252 ? -25.347 28.021 -23.993 1.00 37.31 252 GLY A N 1
ATOM 2027 C CA . GLY A 1 252 ? -26.446 28.028 -24.954 1.00 37.31 252 GLY A CA 1
ATOM 2028 C C . GLY A 1 252 ? -27.651 28.831 -24.495 1.00 37.31 252 GLY A C 1
ATOM 2029 O O . GLY A 1 252 ? -28.727 28.266 -24.460 1.00 37.31 252 GLY A O 1
ATOM 2030 N N . THR A 1 253 ? -27.467 30.103 -24.131 1.00 36.88 253 THR A N 1
ATOM 2031 C CA . THR A 1 253 ? -28.485 31.177 -24.196 1.00 36.88 253 THR A CA 1
ATOM 2032 C C . THR A 1 253 ? -27.910 32.419 -23.532 1.00 36.88 253 THR A C 1
ATOM 2034 O O . THR A 1 253 ? -28.062 32.539 -22.330 1.00 36.88 253 THR A O 1
ATOM 2037 N N . TRP A 1 254 ? -27.272 33.311 -24.291 1.00 28.94 254 TRP A N 1
ATOM 2038 C CA . TRP A 1 254 ? -27.362 34.772 -24.137 1.00 28.94 254 TRP A CA 1
ATOM 2039 C C . TRP A 1 254 ? -26.944 35.375 -25.487 1.00 28.94 254 TRP A C 1
ATOM 2041 O O . TRP A 1 254 ? -25.809 35.194 -25.926 1.00 28.94 254 TRP A O 1
ATOM 2051 N N . ARG A 1 255 ? -27.923 35.964 -26.185 1.00 31.47 255 ARG A N 1
ATOM 2052 C CA . ARG A 1 255 ? -27.705 36.908 -27.290 1.00 31.47 255 ARG A CA 1
ATOM 2053 C C . ARG A 1 255 ? -27.142 38.208 -26.738 1.00 31.47 255 ARG A C 1
ATOM 2055 O O . ARG A 1 255 ? -27.543 38.552 -25.603 1.00 31.47 255 ARG A O 1
#

InterPro domains:
  IPR006842 Transposase (putative), YhgA-like [PF04754] (1-90)
  IPR010106 Recombination-promoting nuclease RpnA [TIGR01784] (5-181)
  IPR051699 Rpn/YhgA-like nuclease [PTHR34611] (1-184)

pLDDT: mean 70.2, std 21.47, range [28.31, 91.62]

Secondary structure (DSSP, 8-state):
------SSSS--S-S-GGGGSS-HHHHHHHHSS------TTTS-HHHHGGGTTTHHHHHHHHTTT-S--GGGHHHHHHHHHTT---HHHHHHHHHHHHHHS-HHHHHHHHHHHHHH-GGGHHHHHHHHHHHHHHHHHHHHHHHHHHHHHHHHHHHHHHHHHTT--HHHHHHHH---HHHHHTTSSPPPPGGGTTT--------S-----STT--TTS-SS--HHHHHHHHHHHHHHHHHHHHHHHHHHSSSS---

Sequence (255 aa):
MLFYHGSRSPYPWSLCWLDEFADPTTARKVYNAAFPLVDITVVPDDEIVQHRRVALLELIQKHIRQRDLMGLIDQLVLLLVTECANDSQITALLNYILLTGDEARFKEFISELTSRMPQQRERIMTIAERIHNDGWLLGRERGRKEGKVEGERSLLRLLLQNGADPEWIQRYTGLSAEQMQALEQPLPEASAILGSSTNQRLMTNAKLPDALRLSGLHNPFNILNFKDFVDRVRCSHGIRHERSAFCLSHAGTWR

Radius of gyration: 26.45 Å; chains: 1; bounding box: 53×64×64 Å